Protein AF-A0A7C4KJD9-F1 (afdb_monomer_lite)

Organism: NCBI:txid229919

pLDDT: mean 87.39, std 15.78, range [34.88, 98.94]

Radius of gyration: 32.69 Å; chains: 1; bounding box: 76×79×111 Å

Foldseek 3Di:
DDDDDPDDDPPPPPVVVVVVPPPPPPVPPDDDDDDLFAEEQFDGDWDWADAAQVRFKTWWWHAHNQGIFIWIAGPVPRTDGLWAEEQFRTHWIWQEAANVRQWTWWWHQHNQGIFIWIAGPVVSDIDGLWAEPQFRGHWTWRYAANVRQWTWWWHQYNQGIFIWIAGPVPGTDGLWFEEAFRGHWTFNYAYNVRFKTWTFAGHVVGGGFIWIDGPSDTDGPGDPADDEDEAEDEKLDQVSLVVLVVCVVSVHAYEYEYACQCVVPDDPPDQRPHPVSDINQVRHPHYDHLVQHPPQADADDPPDPHGHDGCSCVSRVVSVVVVVVVVCVVCVVVVHHDLDQAPPPDVCRCVSCVVVCVVPCVPDVPSD

Sequence (368 aa):
MQMMQKGFVQIRSFIGLILWGLLSYALAQTPAFYGAGDLPGGNPTSNLFAVSANGRVAVGWSSSANGTEACYWTRETGLVPLGDLPGGTFTSIAWGVSFDGAVIVGQGRSASGTEAFLWRRDTNTMTGLGDLPGGNFQSFALGCSANGAVVVGWSASSNGSEAFRWTPSDGMGGLGDLEGGSFASYAQNVSANGLVIVGRSASSNGDNEAFRWENGTFQPLGSLGGFPFLSYAYGVNAMCIDTVLEAKKRKMITIGITSRSFADSLPKNHPSRHPSGKNLYEEVDYFLNCHLPYGDAVVEVQRCPQKTGPTSTFCNVFTINLLMIETVKTLLEMGVEPPLWRSANLPGGDEANRFLEEKYIPRIKHLG

InterPro domains:
  IPR014262 HAF repeat [TIGR02913] (141-180)
  IPR014262 HAF repeat [TIGR02913] (187-226)

Secondary structure (DSSP, 8-state):
-------SSSSSSSSTTTSSS-------PPP--------TEEEEEEEEEEE-TTSS-EEEEEEETTEEEEEEEETTTEEEEEE--TBS-SB-EEEEE-TTSSEEEEEEEBSSSEEEEEEETTTTEEEE----TTS-SBEEEEEE-TTS-SEEEEEE-SSSEEEEEEETTTEEEE----TTS-SBEEEEEE-TTS-EEEEEEEETTEEEEEEEEETTEEEE---S---PEEEE-STT-HHHHHHHHHHHHTT--EEEEE-SHHHHHS-TTSPPSSTT---HHHHSSEEEE--PPTTS--B--TT-SS-B---HHHHHHHHHHHHHHHHHHHHHHTT----PPPPTTSTTHHHHHHHHHHHHTTT-TT--

Structure (mmCIF, N/CA/C/O backbone):
data_AF-A0A7C4KJD9-F1
#
_entry.id   AF-A0A7C4KJD9-F1
#
loop_
_atom_site.group_PDB
_atom_site.id
_atom_site.type_symbol
_atom_site.label_atom_id
_atom_site.label_alt_id
_atom_site.label_comp_id
_atom_site.label_asym_id
_atom_site.label_entity_id
_atom_site.label_seq_id
_atom_site.pdbx_PDB_ins_code
_atom_site.Cartn_x
_atom_site.Cartn_y
_atom_site.Cartn_z
_atom_site.occupancy
_atom_site.B_iso_or_equiv
_atom_site.auth_seq_id
_atom_site.auth_comp_id
_atom_site.auth_asym_id
_atom_site.auth_atom_id
_atom_site.pdbx_PDB_model_num
ATOM 1 N N . MET A 1 1 ? -49.917 -58.224 -46.374 1.00 39.66 1 MET A N 1
ATOM 2 C CA . MET A 1 1 ? -48.650 -57.941 -47.081 1.00 39.66 1 MET A CA 1
ATOM 3 C C . MET A 1 1 ? -47.937 -56.846 -46.291 1.00 39.66 1 MET A C 1
ATOM 5 O O . MET A 1 1 ? -48.322 -55.696 -46.376 1.00 39.66 1 MET A O 1
ATOM 9 N N . GLN A 1 2 ? -47.321 -57.213 -45.169 1.00 34.88 2 GLN A N 1
ATOM 10 C CA . GLN A 1 2 ? -45.907 -57.598 -45.050 1.00 34.88 2 GLN A CA 1
ATOM 11 C C . GLN A 1 2 ? -44.944 -56.425 -45.272 1.00 34.88 2 GLN A C 1
ATOM 13 O O . GLN A 1 2 ? -44.838 -55.909 -46.373 1.00 34.88 2 GLN A O 1
ATOM 18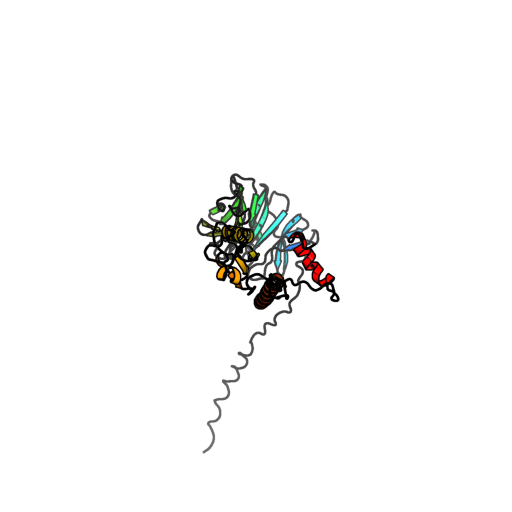 N N . MET A 1 3 ? -44.235 -56.102 -44.184 1.00 38.53 3 MET A N 1
ATOM 19 C CA . MET A 1 3 ? -42.841 -55.653 -44.126 1.00 38.53 3 MET A CA 1
ATOM 20 C C . MET A 1 3 ? -42.410 -54.548 -45.097 1.00 38.53 3 MET A C 1
ATOM 22 O O . MET A 1 3 ? -42.051 -54.838 -46.226 1.00 38.53 3 MET A O 1
ATOM 26 N N . MET A 1 4 ? -42.316 -53.310 -44.597 1.00 39.03 4 MET A N 1
ATOM 27 C CA . MET A 1 4 ? -41.181 -52.388 -44.813 1.00 39.03 4 MET A CA 1
ATOM 28 C C . MET A 1 4 ? -41.529 -51.007 -44.237 1.00 39.03 4 MET A C 1
ATOM 30 O O . MET A 1 4 ? -41.958 -50.122 -44.960 1.00 39.03 4 MET A O 1
ATOM 34 N N . GLN A 1 5 ? -41.378 -50.809 -42.924 1.00 40.00 5 GLN A N 1
ATOM 35 C CA . GLN A 1 5 ? -41.322 -49.459 -42.327 1.00 40.00 5 GLN A CA 1
ATOM 36 C C . GLN A 1 5 ? -40.638 -49.472 -40.943 1.00 40.00 5 GLN A C 1
ATOM 38 O O . GLN A 1 5 ? -41.067 -48.836 -39.986 1.00 40.00 5 GLN A O 1
ATOM 43 N N . LYS A 1 6 ? -39.540 -50.223 -40.817 1.00 40.31 6 LYS A N 1
ATOM 44 C CA . LYS A 1 6 ? -38.624 -50.139 -39.670 1.00 40.31 6 LYS A CA 1
ATOM 45 C C . LYS A 1 6 ? -37.207 -50.007 -40.204 1.00 40.31 6 LYS A C 1
ATOM 47 O O . LYS A 1 6 ? -36.579 -51.009 -40.513 1.00 40.31 6 LYS A O 1
ATOM 52 N N . GLY A 1 7 ? -36.726 -48.778 -40.359 1.00 40.84 7 GLY A N 1
ATOM 53 C CA . GLY A 1 7 ? -35.354 -48.585 -40.820 1.00 40.84 7 GLY A CA 1
ATOM 54 C C . GLY A 1 7 ? -34.934 -47.157 -41.125 1.00 40.84 7 GLY A C 1
ATOM 55 O O . GLY A 1 7 ? -34.178 -46.993 -42.061 1.00 40.84 7 GLY A O 1
ATOM 56 N N . PHE A 1 8 ? -35.401 -46.131 -40.401 1.00 38.38 8 PHE A N 1
ATOM 57 C CA . PHE A 1 8 ? -34.881 -44.763 -40.600 1.00 38.38 8 PHE A CA 1
ATOM 58 C C . PHE A 1 8 ? -34.915 -43.860 -39.351 1.00 38.38 8 PHE A C 1
ATOM 60 O O . PHE A 1 8 ? -35.045 -42.648 -39.466 1.00 38.38 8 PHE A O 1
ATOM 67 N N . VAL A 1 9 ? -34.771 -44.417 -38.139 1.00 40.94 9 VAL A N 1
ATOM 68 C CA . VAL A 1 9 ? -34.697 -43.595 -36.901 1.00 40.94 9 VAL A CA 1
ATOM 69 C C . VAL A 1 9 ? -33.446 -43.873 -36.049 1.00 40.94 9 VAL A C 1
ATOM 71 O O . VAL A 1 9 ? -33.245 -43.243 -35.021 1.00 40.94 9 VAL A O 1
ATOM 74 N N . GLN A 1 10 ? -32.522 -44.736 -36.482 1.00 40.06 10 GLN A N 1
ATOM 75 C CA . GLN A 1 10 ? -31.402 -45.168 -35.628 1.00 40.06 10 GLN A CA 1
ATOM 76 C C . GLN A 1 10 ? -30.000 -44.735 -36.093 1.00 40.06 10 GLN A C 1
ATOM 78 O O . GLN A 1 10 ? -29.033 -45.425 -35.806 1.00 40.06 10 GLN A O 1
ATOM 83 N N . ILE A 1 11 ? -29.855 -43.595 -36.786 1.00 40.97 11 ILE A N 1
ATOM 84 C CA . ILE A 1 11 ? -28.527 -43.030 -37.139 1.00 40.97 11 ILE A CA 1
ATOM 85 C C . ILE A 1 11 ? -28.517 -41.492 -37.018 1.00 40.97 11 ILE A C 1
ATOM 87 O O . ILE A 1 11 ? -28.037 -40.780 -37.892 1.00 40.97 11 ILE A O 1
ATOM 91 N N . ARG A 1 12 ? -29.081 -40.933 -35.938 1.00 38.53 12 ARG A N 1
ATOM 92 C CA . ARG A 1 12 ? -28.854 -39.514 -35.574 1.00 38.53 12 ARG A CA 1
ATOM 93 C C . ARG A 1 12 ? -28.571 -39.257 -34.091 1.00 38.53 12 ARG A C 1
ATOM 95 O O . ARG A 1 12 ? -28.380 -38.111 -33.709 1.00 38.53 12 ARG A O 1
ATOM 102 N N . SER A 1 13 ? -28.437 -40.303 -33.275 1.00 44.12 13 SER A N 1
ATOM 103 C CA . SER A 1 13 ? -28.226 -40.155 -31.823 1.00 44.12 13 SER A CA 1
ATOM 104 C C . SER A 1 13 ? -26.875 -40.671 -31.316 1.00 44.12 13 SER A C 1
ATOM 106 O O . SER A 1 13 ? -26.617 -40.583 -30.124 1.00 44.12 13 SER A O 1
ATOM 108 N N . PHE A 1 14 ? -25.988 -41.158 -32.193 1.00 38.84 14 PHE A N 1
ATOM 109 C CA . PHE A 1 14 ? -24.676 -41.691 -31.786 1.00 38.84 14 PHE A CA 1
ATOM 110 C C . PHE A 1 14 ? -23.486 -40.742 -32.010 1.00 38.84 14 PHE A C 1
ATOM 112 O O . PHE A 1 14 ? -22.420 -40.972 -31.455 1.00 38.84 14 PHE A O 1
ATOM 119 N N . ILE A 1 15 ? -23.662 -39.642 -32.753 1.00 42.28 15 ILE A N 1
ATOM 120 C CA . ILE A 1 15 ? -22.602 -38.633 -32.964 1.00 42.28 15 ILE A CA 1
ATOM 121 C C . ILE A 1 15 ? -22.711 -37.476 -31.948 1.00 42.28 15 ILE A C 1
ATOM 123 O O . ILE A 1 15 ? -21.717 -36.834 -31.626 1.00 42.28 15 ILE A O 1
ATOM 127 N N . GLY A 1 16 ? -23.890 -37.260 -31.352 1.00 35.47 16 GLY A N 1
ATOM 128 C CA . GLY A 1 16 ? -24.117 -36.205 -30.352 1.00 35.47 16 GLY A CA 1
ATOM 129 C C . GLY A 1 16 ? -23.653 -36.533 -28.926 1.00 35.47 16 GLY A C 1
ATOM 130 O O . GLY A 1 16 ? -23.553 -35.629 -28.106 1.00 35.47 16 GLY A O 1
ATOM 131 N N . LEU A 1 17 ? -23.341 -37.799 -28.624 1.00 38.78 17 LEU A N 1
ATOM 132 C CA . LEU A 1 17 ? -22.956 -38.254 -27.277 1.00 38.78 17 LEU A CA 1
ATOM 133 C C . LEU A 1 17 ? -21.439 -38.391 -27.070 1.00 38.78 17 LEU A C 1
ATOM 135 O O . LEU A 1 17 ? -20.993 -38.500 -25.934 1.00 38.78 17 LEU A O 1
ATOM 139 N N . ILE A 1 18 ? -20.638 -38.316 -28.138 1.00 40.69 18 ILE A N 1
ATOM 140 C CA . ILE A 1 18 ? -19.165 -38.295 -28.049 1.00 40.69 18 ILE A CA 1
ATOM 141 C C . ILE A 1 18 ? -18.633 -36.848 -27.966 1.00 40.69 18 ILE A C 1
ATOM 143 O O . ILE A 1 18 ? -17.546 -36.611 -27.451 1.00 40.69 18 ILE A O 1
ATOM 147 N N . LEU A 1 19 ? -19.430 -35.855 -28.377 1.00 42.12 19 LEU A N 1
ATOM 148 C CA . LEU A 1 19 ? -19.048 -34.434 -28.384 1.00 42.12 19 LEU A CA 1
ATOM 149 C C . LEU A 1 19 ? -19.463 -33.640 -27.132 1.00 42.12 19 LEU A C 1
ATOM 151 O O . LEU A 1 19 ? -19.103 -32.475 -27.016 1.00 42.12 19 LEU A O 1
ATOM 155 N N . TRP A 1 20 ? -20.158 -34.260 -26.174 1.00 43.72 20 TRP A N 1
ATOM 156 C CA . TRP A 1 20 ? -20.470 -33.669 -24.857 1.00 43.72 20 TRP A CA 1
ATOM 157 C C . TRP A 1 20 ? -19.624 -34.245 -23.706 1.00 43.72 20 TRP A C 1
ATOM 159 O O . TRP A 1 20 ? -19.734 -33.794 -22.570 1.00 43.72 20 TRP A O 1
ATOM 169 N N . GLY A 1 21 ? -18.755 -35.220 -23.999 1.00 38.12 21 GLY A N 1
ATOM 170 C CA . GLY A 1 21 ? -17.840 -35.850 -23.038 1.00 38.12 21 GLY A CA 1
ATOM 171 C C . GLY A 1 21 ? -16.430 -35.253 -23.001 1.00 38.12 21 GLY A C 1
ATOM 172 O O . GLY A 1 21 ? -15.610 -35.692 -22.204 1.00 38.12 21 GLY A O 1
ATOM 173 N N . LEU A 1 22 ? -16.140 -34.240 -23.823 1.00 39.25 22 LEU A N 1
ATOM 174 C CA . LEU A 1 22 ? -14.943 -33.403 -23.696 1.00 39.25 22 LEU A CA 1
ATOM 175 C C . LEU A 1 22 ? -15.249 -32.201 -22.790 1.00 39.25 22 LEU A C 1
ATOM 177 O O . LEU A 1 22 ? -14.936 -31.058 -23.114 1.00 39.25 22 LEU A O 1
ATOM 181 N N . LEU A 1 23 ? -15.869 -32.455 -21.631 1.00 45.72 23 LEU A N 1
ATOM 182 C CA . LEU A 1 23 ? -15.648 -31.579 -20.488 1.00 45.72 23 LEU A CA 1
ATOM 183 C C . LEU A 1 23 ? -14.174 -31.765 -20.149 1.00 45.72 23 LEU A C 1
ATOM 185 O O . LEU A 1 23 ? -13.762 -32.803 -19.634 1.00 45.72 23 LEU A O 1
ATOM 189 N N . SER A 1 24 ? -13.373 -30.778 -20.525 1.00 51.34 24 SER A N 1
ATOM 190 C CA . SER A 1 24 ? -11.998 -30.637 -20.091 1.00 51.34 24 SER A CA 1
ATOM 191 C C . SER A 1 24 ? -11.959 -30.767 -18.571 1.00 51.34 24 SER A C 1
ATOM 193 O O . SER A 1 24 ? -12.243 -29.811 -17.849 1.00 51.34 24 SER A O 1
ATOM 195 N N . TYR A 1 25 ? -11.595 -31.951 -18.085 1.00 44.88 25 TYR A N 1
ATOM 196 C CA . TYR A 1 25 ? -10.941 -32.086 -16.799 1.00 44.88 25 TYR A CA 1
ATOM 197 C C . TYR A 1 25 ? -9.631 -31.315 -16.937 1.00 44.88 25 TYR A C 1
ATOM 199 O O . TYR A 1 25 ? -8.595 -31.865 -17.305 1.00 44.88 25 TYR A O 1
ATOM 207 N N . ALA A 1 26 ? -9.682 -30.006 -16.696 1.00 49.25 26 ALA A N 1
ATOM 208 C CA . ALA A 1 26 ? -8.509 -29.306 -16.228 1.00 49.25 26 ALA A CA 1
ATOM 209 C C . ALA A 1 26 ? -8.193 -29.970 -14.889 1.00 49.25 26 ALA A C 1
ATOM 211 O O . ALA A 1 26 ? -8.791 -29.642 -13.866 1.00 49.25 26 ALA A O 1
ATOM 212 N N . LEU A 1 27 ? -7.342 -31.000 -14.924 1.00 50.12 27 LEU A N 1
ATOM 213 C CA . LEU A 1 27 ? -6.699 -31.507 -13.727 1.00 50.12 27 LEU A CA 1
ATOM 214 C C . LEU A 1 27 ? -6.092 -30.271 -13.078 1.00 50.12 27 LEU A C 1
ATOM 216 O O . LEU A 1 27 ? -5.188 -29.659 -13.654 1.00 50.12 27 LEU A O 1
ATOM 220 N N . ALA A 1 28 ? -6.659 -29.852 -11.946 1.00 53.97 28 ALA A N 1
ATOM 221 C CA . ALA A 1 28 ? -6.045 -28.836 -11.121 1.00 53.97 28 ALA A CA 1
ATOM 222 C C . ALA A 1 28 ? -4.614 -29.321 -10.906 1.00 53.97 28 ALA A C 1
ATOM 224 O O . ALA A 1 28 ? -4.405 -30.403 -10.351 1.00 53.97 28 ALA A O 1
ATOM 225 N N . GLN A 1 29 ? -3.645 -28.599 -11.474 1.00 59.81 29 GLN A N 1
ATOM 226 C CA . GLN A 1 29 ? -2.254 -28.969 -11.293 1.00 59.81 29 GLN A CA 1
ATOM 227 C C . GLN A 1 29 ? -2.014 -29.007 -9.792 1.00 59.81 29 GLN A C 1
ATOM 229 O O . GLN A 1 29 ? -2.377 -28.065 -9.086 1.00 59.81 29 GLN A O 1
ATOM 234 N N . THR A 1 30 ? -1.453 -30.114 -9.310 1.00 69.75 30 THR A N 1
ATOM 235 C CA . THR A 1 30 ? -1.014 -30.216 -7.922 1.00 69.75 30 THR A CA 1
ATOM 236 C C . THR A 1 30 ? -0.189 -28.974 -7.599 1.00 69.75 30 THR A C 1
ATOM 238 O O . THR A 1 30 ? 0.750 -28.688 -8.352 1.00 69.75 30 THR A O 1
ATOM 241 N N . PRO A 1 31 ? -0.536 -28.220 -6.539 1.00 77.19 31 PRO A N 1
ATOM 242 C CA . PRO A 1 31 ? 0.248 -27.072 -6.120 1.00 77.19 31 PRO A CA 1
ATOM 243 C C . PRO A 1 31 ? 1.707 -27.493 -5.971 1.00 77.19 31 PRO A C 1
ATOM 245 O O . PRO A 1 31 ? 2.007 -28.481 -5.301 1.00 77.19 31 PRO A O 1
ATOM 248 N N . ALA A 1 32 ? 2.603 -26.776 -6.637 1.00 79.62 32 ALA A N 1
ATOM 249 C CA . ALA A 1 32 ? 4.027 -27.056 -6.619 1.00 79.62 32 ALA A CA 1
ATOM 250 C C . ALA A 1 32 ? 4.784 -25.774 -6.286 1.00 79.62 32 ALA A C 1
ATOM 252 O O . ALA A 1 32 ? 4.433 -24.690 -6.755 1.00 79.62 32 ALA A O 1
ATOM 253 N N . PHE A 1 33 ? 5.830 -25.915 -5.477 1.00 82.06 33 PHE A N 1
ATOM 254 C CA . PHE A 1 33 ? 6.767 -24.835 -5.223 1.00 82.06 33 PHE A CA 1
ATOM 255 C C . PHE A 1 33 ? 7.776 -24.781 -6.365 1.00 82.06 33 PHE A C 1
ATOM 257 O O . PHE A 1 33 ? 8.514 -25.736 -6.602 1.00 82.06 33 PHE A O 1
ATOM 264 N N . TYR A 1 34 ? 7.800 -23.648 -7.059 1.00 80.56 34 TYR A N 1
ATOM 265 C CA . TYR A 1 34 ? 8.817 -23.330 -8.048 1.00 80.56 34 TYR A CA 1
ATOM 266 C C . TYR A 1 34 ? 9.734 -22.272 -7.448 1.00 80.56 34 TYR A C 1
ATOM 268 O O . TYR A 1 34 ? 9.287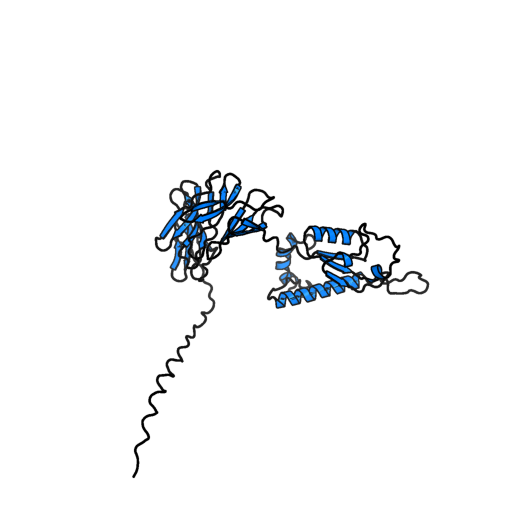 -21.172 -7.128 1.00 80.56 34 TYR A O 1
ATOM 276 N N . GLY A 1 35 ? 11.013 -22.605 -7.274 1.00 86.00 35 GLY A N 1
ATOM 277 C CA . GLY A 1 35 ? 12.018 -21.584 -7.003 1.00 86.00 35 GLY A CA 1
ATOM 278 C C . GLY A 1 35 ? 12.133 -20.662 -8.215 1.00 86.00 35 GLY A C 1
ATOM 279 O O . GLY A 1 35 ? 12.149 -21.144 -9.347 1.00 86.00 35 GLY A O 1
ATOM 280 N N . ALA A 1 36 ? 12.222 -19.350 -7.988 1.00 89.62 36 ALA A N 1
ATOM 281 C CA . ALA A 1 36 ? 12.445 -18.396 -9.075 1.00 89.62 36 ALA A CA 1
ATOM 282 C C . ALA A 1 36 ? 13.786 -18.656 -9.791 1.00 89.62 36 ALA A C 1
ATOM 284 O O . ALA A 1 36 ? 13.891 -18.445 -10.997 1.00 89.62 36 ALA A O 1
ATOM 285 N N . GLY A 1 37 ? 14.774 -19.173 -9.054 1.00 92.62 37 GLY A N 1
ATOM 286 C CA . GLY A 1 37 ? 16.155 -19.322 -9.503 1.00 92.62 37 GLY A CA 1
ATOM 287 C C . GLY A 1 37 ? 16.952 -18.040 -9.281 1.00 92.62 37 GLY A C 1
ATOM 288 O O . GLY A 1 37 ? 16.556 -17.176 -8.493 1.00 92.62 37 GLY A O 1
ATOM 289 N N . ASP A 1 38 ? 18.056 -17.920 -10.001 1.00 93.94 38 ASP A N 1
ATOM 290 C CA . ASP A 1 38 ? 18.963 -16.777 -9.998 1.00 93.94 38 ASP A CA 1
ATOM 291 C C . ASP A 1 38 ? 19.422 -16.456 -11.427 1.00 93.94 38 ASP A C 1
ATOM 293 O O . ASP A 1 38 ? 19.324 -17.286 -12.337 1.00 93.94 38 ASP A O 1
ATOM 297 N N . LEU A 1 39 ? 19.870 -15.220 -11.641 1.00 95.00 39 LEU A N 1
ATOM 298 C CA . LEU A 1 39 ? 20.466 -14.820 -12.910 1.00 95.00 39 LEU A CA 1
ATOM 299 C C . LEU A 1 39 ? 21.920 -15.315 -13.003 1.00 95.00 39 LEU A C 1
ATOM 301 O O . LEU A 1 39 ? 22.677 -15.203 -12.036 1.00 95.00 39 LEU A O 1
ATOM 305 N N . PRO A 1 40 ? 22.362 -15.794 -14.180 1.00 92.06 40 PRO A N 1
ATOM 306 C CA . PRO A 1 40 ? 23.727 -16.269 -14.357 1.00 92.06 40 PRO A CA 1
ATOM 307 C C . PRO A 1 40 ? 24.795 -15.215 -14.028 1.00 92.06 40 PRO A C 1
ATOM 309 O O . PRO A 1 40 ? 24.692 -14.042 -14.395 1.00 92.06 40 PRO A O 1
ATOM 312 N N . GLY A 1 41 ? 25.879 -15.671 -13.396 1.00 90.31 41 GLY A N 1
ATOM 313 C CA . GLY A 1 41 ? 27.088 -14.879 -13.156 1.00 90.31 41 GLY A CA 1
ATOM 314 C C . GLY A 1 41 ? 27.029 -13.922 -11.962 1.00 90.31 41 GLY A C 1
ATOM 315 O O . GLY A 1 41 ? 28.038 -13.281 -11.677 1.00 90.31 41 GLY A O 1
ATOM 316 N N . GLY A 1 42 ? 25.897 -13.837 -11.258 1.00 90.88 42 GLY A N 1
ATOM 317 C CA . GLY A 1 42 ? 25.782 -13.124 -9.987 1.00 90.88 42 GLY A CA 1
ATOM 318 C C . GLY A 1 42 ? 25.780 -14.053 -8.772 1.00 90.88 42 GLY A C 1
ATOM 319 O O . GLY A 1 42 ? 25.958 -15.266 -8.878 1.00 90.88 42 GLY A O 1
ATOM 320 N N . ASN A 1 43 ? 25.560 -13.470 -7.592 1.00 93.19 43 ASN A N 1
ATOM 321 C CA . ASN A 1 43 ? 25.245 -14.250 -6.396 1.00 93.19 43 ASN A CA 1
ATOM 322 C C . ASN A 1 43 ? 23.884 -14.951 -6.573 1.00 93.19 43 ASN A C 1
ATOM 324 O O . ASN A 1 43 ? 22.981 -14.340 -7.146 1.00 93.19 43 ASN A O 1
ATOM 328 N N . PRO A 1 44 ? 23.694 -16.171 -6.036 1.00 93.81 44 PRO A N 1
ATOM 329 C CA . PRO A 1 44 ? 22.450 -16.928 -6.174 1.00 93.81 44 PRO A CA 1
ATOM 330 C C . PRO A 1 44 ? 21.342 -16.330 -5.292 1.00 93.81 44 PRO A C 1
ATOM 332 O O . PRO A 1 44 ? 21.019 -16.841 -4.220 1.00 93.81 44 PRO A O 1
ATOM 335 N N . THR A 1 45 ? 20.805 -15.184 -5.707 1.00 94.62 45 THR A N 1
ATOM 336 C CA . THR A 1 45 ? 19.795 -14.418 -4.977 1.00 94.62 45 THR A CA 1
ATOM 337 C C . THR A 1 45 ? 18.803 -13.776 -5.933 1.00 94.62 45 THR A C 1
ATOM 339 O O . THR A 1 45 ? 19.184 -13.179 -6.941 1.00 94.62 45 THR A O 1
ATOM 342 N N . SER A 1 46 ? 17.524 -13.869 -5.585 1.00 95.81 46 SER A N 1
ATOM 343 C CA . SER A 1 46 ? 16.434 -13.190 -6.271 1.00 95.81 46 SER A CA 1
ATOM 344 C C . SER A 1 46 ? 15.340 -12.806 -5.277 1.00 95.81 46 SER A C 1
ATOM 346 O O . SER A 1 46 ? 15.087 -13.507 -4.296 1.00 95.81 46 SER A O 1
ATOM 348 N N . ASN A 1 47 ? 14.697 -11.666 -5.520 1.00 97.12 47 ASN A N 1
ATOM 349 C CA . ASN A 1 47 ? 13.540 -11.202 -4.760 1.00 97.12 47 ASN A CA 1
ATOM 350 C C . ASN A 1 47 ? 12.495 -10.689 -5.743 1.00 97.12 47 ASN A C 1
ATOM 352 O O . ASN A 1 47 ? 12.763 -9.749 -6.487 1.00 97.12 47 ASN A O 1
ATOM 356 N N . LEU A 1 48 ? 11.313 -11.304 -5.739 1.00 97.38 48 LEU A N 1
ATOM 357 C CA . LEU A 1 48 ? 10.182 -10.921 -6.581 1.00 97.38 48 LEU A CA 1
ATOM 358 C C . LEU A 1 48 ? 9.130 -10.221 -5.717 1.00 97.38 48 LEU A C 1
ATOM 360 O O . LEU A 1 48 ? 8.686 -10.773 -4.713 1.00 97.38 48 LEU A O 1
ATOM 364 N N . PHE A 1 49 ? 8.754 -9.002 -6.097 1.00 96.44 49 PHE A N 1
ATOM 365 C CA . PHE A 1 49 ? 7.914 -8.108 -5.293 1.00 96.44 49 PHE A CA 1
ATOM 366 C C . PHE A 1 49 ? 6.479 -7.994 -5.797 1.00 96.44 49 PHE A C 1
ATOM 368 O O . PHE A 1 49 ? 5.584 -7.673 -5.017 1.00 96.44 49 PHE A O 1
ATOM 375 N N . ALA A 1 50 ? 6.246 -8.266 -7.082 1.00 95.00 50 ALA A N 1
ATOM 376 C CA . ALA A 1 50 ? 4.922 -8.170 -7.677 1.00 95.00 50 ALA A CA 1
ATOM 377 C C . ALA A 1 50 ? 4.657 -9.295 -8.673 1.00 95.00 50 ALA A C 1
ATOM 379 O O . ALA A 1 50 ? 5.571 -9.864 -9.273 1.00 95.00 50 ALA A O 1
ATOM 380 N N . VAL A 1 51 ? 3.372 -9.582 -8.862 1.00 96.25 51 VAL A N 1
ATOM 381 C CA . VAL A 1 51 ? 2.864 -10.522 -9.855 1.00 96.25 51 VAL A CA 1
ATOM 382 C C . VAL A 1 51 ? 1.809 -9.823 -10.705 1.00 96.25 51 VAL A C 1
ATOM 384 O O . VAL A 1 51 ? 0.954 -9.100 -10.197 1.00 96.25 51 VAL A O 1
ATOM 387 N N . SER A 1 52 ? 1.893 -10.025 -12.014 1.00 95.12 52 SER A N 1
ATOM 388 C CA . SER A 1 52 ? 0.870 -9.617 -12.979 1.00 95.12 52 SER A CA 1
ATOM 389 C C . SER A 1 52 ? -0.490 -10.198 -12.594 1.00 95.12 52 SER A C 1
ATOM 391 O O . SER A 1 52 ? -0.589 -11.315 -12.087 1.00 95.12 52 SER A O 1
ATOM 393 N N . ALA A 1 53 ? -1.560 -9.453 -12.858 1.00 84.31 53 ALA A N 1
ATOM 394 C CA . ALA A 1 53 ? -2.909 -9.851 -12.458 1.00 84.31 53 ALA A CA 1
ATOM 395 C C . ALA A 1 53 ? -3.396 -11.145 -13.141 1.00 84.31 53 ALA A C 1
ATOM 397 O O . ALA A 1 53 ? -4.262 -11.832 -12.604 1.00 84.31 53 ALA A O 1
ATOM 398 N N . ASN A 1 54 ? -2.825 -11.515 -14.295 1.00 87.56 54 ASN A N 1
ATOM 399 C CA . ASN A 1 54 ? -3.084 -12.810 -14.929 1.00 87.56 54 ASN A CA 1
ATOM 400 C C . ASN A 1 54 ? -2.298 -13.987 -14.302 1.00 87.56 54 ASN A C 1
ATOM 402 O O . ASN A 1 54 ? -2.460 -15.126 -14.742 1.00 87.56 54 ASN A O 1
ATOM 406 N N . GLY A 1 55 ? -1.437 -13.718 -13.314 1.00 91.00 55 GLY A N 1
ATOM 407 C CA . GLY A 1 55 ? -0.661 -14.707 -12.566 1.00 91.00 55 GLY A CA 1
ATOM 408 C C . GLY A 1 55 ? 0.530 -15.318 -13.310 1.00 91.00 55 GLY A C 1
ATOM 409 O O . GLY A 1 55 ? 1.095 -16.293 -12.821 1.00 91.00 55 GLY A O 1
ATOM 410 N N . ARG A 1 56 ? 0.907 -14.811 -14.494 1.00 93.88 56 ARG A N 1
ATOM 411 C CA . ARG A 1 56 ? 1.915 -15.460 -15.365 1.00 93.88 56 ARG A CA 1
ATOM 412 C C . ARG A 1 56 ? 3.315 -14.875 -15.260 1.00 93.88 56 ARG A C 1
ATOM 414 O O . ARG A 1 56 ? 4.287 -15.554 -15.571 1.00 93.88 56 ARG A O 1
ATOM 421 N N . VAL A 1 57 ? 3.408 -13.612 -14.869 1.00 97.75 57 VAL A N 1
ATOM 422 C CA . VAL A 1 57 ? 4.661 -12.860 -14.791 1.00 97.75 57 VAL A CA 1
ATOM 423 C C . VAL A 1 57 ? 4.849 -12.355 -13.373 1.00 97.75 57 VAL A C 1
ATOM 425 O O . VAL A 1 57 ? 3.972 -11.658 -12.864 1.00 97.75 57 VAL A O 1
ATOM 428 N N . ALA A 1 58 ? 5.984 -12.670 -12.762 1.00 98.06 58 ALA A N 1
ATOM 429 C CA . ALA A 1 58 ? 6.433 -12.059 -11.515 1.00 98.06 58 ALA A CA 1
ATOM 430 C C . ALA A 1 58 ? 7.646 -11.164 -11.787 1.00 98.06 58 ALA A C 1
ATOM 432 O O . ALA A 1 58 ? 8.404 -11.443 -12.711 1.00 98.06 58 ALA A O 1
ATOM 433 N N . VAL A 1 59 ? 7.820 -10.083 -11.030 1.00 98.69 59 VAL A N 1
ATOM 434 C CA . VAL A 1 59 ? 8.889 -9.096 -11.256 1.00 98.69 59 VAL A CA 1
ATOM 435 C C . VAL A 1 59 ? 9.599 -8.733 -9.962 1.00 98.69 59 VAL A C 1
ATOM 437 O O . VAL A 1 59 ? 9.014 -8.813 -8.881 1.00 98.69 59 VAL A O 1
ATOM 440 N N . GLY A 1 60 ? 10.858 -8.331 -10.080 1.00 98.50 60 GLY A N 1
ATOM 441 C CA . GLY A 1 60 ? 11.684 -7.948 -8.947 1.00 98.50 60 GLY A CA 1
ATOM 442 C C . GLY A 1 60 ? 13.116 -7.669 -9.364 1.00 98.50 60 GLY A C 1
ATOM 443 O O . GLY A 1 60 ? 13.340 -6.984 -10.362 1.00 98.50 60 GLY A O 1
ATOM 444 N N . TRP A 1 61 ? 14.076 -8.205 -8.617 1.00 98.44 61 TRP A N 1
ATOM 445 C CA . TRP A 1 61 ? 15.497 -8.135 -8.954 1.00 98.44 61 TRP A CA 1
ATOM 446 C C . TRP A 1 61 ? 16.230 -9.445 -8.659 1.00 98.44 61 TRP A C 1
ATOM 448 O O . TRP A 1 61 ? 15.793 -10.272 -7.854 1.00 98.44 61 TRP A O 1
ATOM 458 N N . SER A 1 62 ? 17.377 -9.608 -9.312 1.00 98.12 62 SER A N 1
ATOM 459 C CA . SER A 1 62 ? 18.350 -10.673 -9.068 1.00 98.12 62 SER A CA 1
ATOM 460 C C . SER A 1 62 ? 19.763 -10.130 -9.291 1.00 98.12 62 SER A C 1
ATOM 462 O O . SER A 1 62 ? 19.945 -9.093 -9.927 1.00 98.12 62 SER A O 1
ATOM 464 N N . SER A 1 63 ? 20.780 -10.804 -8.757 1.00 96.88 63 SER A N 1
ATOM 465 C CA . SER A 1 63 ? 22.177 -10.477 -9.073 1.00 96.88 63 SER A CA 1
ATOM 466 C C . SER A 1 63 ? 22.622 -11.184 -10.351 1.00 96.88 63 SER A C 1
ATOM 468 O O . SER A 1 63 ? 22.407 -12.384 -10.474 1.00 96.88 63 SER A O 1
ATOM 470 N N . SER A 1 64 ? 23.281 -10.466 -11.259 1.00 95.12 64 SER A N 1
ATOM 471 C CA . SER A 1 64 ? 23.933 -10.999 -12.461 1.00 95.12 64 SER A CA 1
ATOM 472 C C . SER A 1 64 ? 25.416 -10.623 -12.516 1.00 95.12 64 SER A C 1
ATOM 474 O O . SER A 1 64 ? 25.932 -9.959 -11.615 1.00 95.12 64 SER A O 1
ATOM 476 N N . ALA A 1 65 ? 26.109 -11.032 -13.584 1.00 94.31 65 ALA A N 1
ATOM 477 C CA . ALA A 1 65 ? 27.519 -10.695 -13.810 1.00 94.31 65 ALA A CA 1
ATOM 478 C C . ALA A 1 65 ? 27.800 -9.181 -13.877 1.00 94.31 65 ALA A C 1
ATOM 480 O O . ALA A 1 65 ? 28.925 -8.757 -13.622 1.00 94.31 65 ALA A O 1
ATOM 481 N N . ASN A 1 66 ? 26.795 -8.374 -14.230 1.00 93.00 66 ASN A N 1
ATOM 482 C CA . ASN A 1 66 ? 26.945 -6.927 -14.388 1.00 93.00 66 ASN A CA 1
ATOM 483 C C . ASN A 1 66 ? 26.604 -6.152 -13.106 1.00 93.00 66 ASN A C 1
ATOM 485 O O . ASN A 1 66 ? 27.043 -5.015 -12.948 1.00 93.00 66 ASN A O 1
ATOM 489 N N . GLY A 1 67 ? 25.838 -6.747 -12.187 1.00 94.50 67 GLY A N 1
ATOM 490 C CA . GLY A 1 67 ? 25.362 -6.088 -10.973 1.00 94.50 67 GLY A CA 1
ATOM 491 C C . GLY A 1 67 ? 23.993 -6.595 -10.530 1.00 94.50 67 GLY A C 1
ATOM 492 O O . GLY A 1 67 ? 23.573 -7.695 -10.877 1.00 94.50 67 GLY A O 1
ATOM 493 N N . THR A 1 68 ? 23.290 -5.798 -9.729 1.00 96.62 68 THR A N 1
ATOM 494 C CA . THR A 1 68 ? 21.874 -6.065 -9.426 1.00 96.62 68 THR A CA 1
ATOM 495 C C . THR A 1 68 ? 21.044 -5.617 -10.617 1.00 96.62 68 THR A C 1
ATOM 497 O O . THR A 1 68 ? 21.256 -4.520 -11.107 1.00 96.62 68 THR A O 1
ATOM 500 N N . GLU A 1 69 ? 20.103 -6.414 -11.096 1.00 96.62 69 GLU A N 1
ATOM 501 C CA . GLU A 1 69 ? 19.218 -5.951 -12.161 1.00 96.62 69 GLU A CA 1
ATOM 502 C C . GLU A 1 69 ? 17.791 -6.420 -11.978 1.00 96.62 69 GLU A C 1
ATOM 504 O O . GLU A 1 69 ? 17.508 -7.498 -11.440 1.00 96.62 69 GLU A O 1
ATOM 509 N N . ALA A 1 70 ? 16.891 -5.572 -12.460 1.00 98.44 70 ALA A N 1
ATOM 510 C CA . ALA A 1 70 ? 15.491 -5.855 -12.575 1.00 98.44 70 ALA A CA 1
ATOM 511 C C . ALA A 1 70 ? 15.328 -7.115 -13.418 1.00 98.44 70 ALA A C 1
ATOM 513 O O . ALA A 1 70 ? 15.975 -7.296 -14.454 1.00 98.44 70 ALA A O 1
ATOM 514 N N . CYS A 1 71 ? 14.436 -7.986 -12.975 1.00 98.38 71 CYS A N 1
ATOM 515 C CA . CYS A 1 71 ? 14.139 -9.229 -13.663 1.00 98.38 71 CYS A CA 1
ATOM 516 C C . CYS A 1 71 ? 12.631 -9.469 -13.713 1.00 98.38 71 CYS A C 1
ATOM 518 O O . CYS A 1 71 ? 11.861 -8.948 -12.896 1.00 98.38 71 CYS A O 1
ATOM 520 N N . TYR A 1 72 ? 12.214 -10.288 -14.675 1.00 98.38 72 TYR A N 1
ATOM 521 C CA . TYR A 1 72 ? 10.912 -10.931 -14.636 1.00 98.38 72 TYR A CA 1
ATOM 522 C C . TYR A 1 72 ? 11.073 -12.442 -14.667 1.00 98.38 72 TYR A C 1
ATOM 524 O O . TYR A 1 72 ? 12.026 -12.972 -15.227 1.00 98.38 72 TYR A O 1
ATOM 532 N N . TRP A 1 73 ? 10.117 -13.137 -14.074 1.00 97.94 73 TRP A N 1
ATOM 533 C CA . TRP A 1 73 ? 10.033 -14.584 -14.075 1.00 97.94 73 TRP A CA 1
ATOM 534 C C . TRP A 1 73 ? 8.759 -15.026 -14.784 1.00 97.94 73 TRP A C 1
ATOM 536 O O . TRP A 1 73 ? 7.685 -14.454 -14.564 1.00 97.94 73 TRP A O 1
ATOM 546 N N . THR A 1 74 ? 8.876 -16.067 -15.605 1.00 96.25 74 THR A N 1
ATOM 547 C CA . THR A 1 74 ? 7.737 -16.862 -16.078 1.00 96.25 74 THR A CA 1
ATOM 548 C C . THR A 1 74 ? 8.038 -18.338 -15.884 1.00 96.25 74 THR A C 1
ATOM 550 O O . THR A 1 74 ? 9.198 -18.737 -15.743 1.00 96.25 74 THR A O 1
ATOM 553 N N . ARG A 1 75 ? 6.999 -19.171 -15.926 1.00 92.69 75 ARG A N 1
ATOM 554 C CA . ARG A 1 75 ? 7.170 -20.621 -15.832 1.00 92.69 75 ARG A CA 1
ATOM 555 C C . ARG A 1 75 ? 7.974 -21.179 -17.006 1.00 92.69 75 ARG A C 1
ATOM 557 O O . ARG A 1 75 ? 8.686 -22.164 -16.846 1.00 92.69 75 ARG A O 1
ATOM 564 N N . GLU A 1 76 ? 7.827 -20.572 -18.176 1.00 92.50 76 GLU A N 1
ATOM 565 C CA . GLU A 1 76 ? 8.412 -21.039 -19.427 1.00 92.50 76 GLU A CA 1
ATOM 566 C C . GLU A 1 76 ? 9.893 -20.668 -19.543 1.00 92.50 76 GLU A C 1
ATOM 568 O O . GLU A 1 76 ? 10.675 -21.441 -20.090 1.00 92.50 76 GLU A O 1
ATOM 573 N N . THR A 1 77 ? 10.276 -19.494 -19.034 1.00 94.25 77 THR A N 1
ATOM 574 C CA . THR A 1 77 ? 11.623 -18.934 -19.232 1.00 94.25 77 THR A CA 1
ATOM 575 C C . THR A 1 77 ? 12.494 -18.944 -17.982 1.00 94.25 77 THR A C 1
ATOM 577 O O . THR A 1 77 ? 13.697 -18.731 -18.095 1.00 94.25 77 THR A O 1
ATOM 580 N N . GLY A 1 78 ? 11.917 -19.134 -16.794 1.00 95.00 78 GLY A N 1
ATOM 581 C CA . GLY A 1 78 ? 12.604 -18.789 -15.551 1.00 95.00 78 GLY A CA 1
ATOM 582 C C . GLY A 1 78 ? 12.846 -17.278 -15.454 1.00 95.00 78 GLY A C 1
ATOM 583 O O . GLY A 1 78 ? 12.085 -16.490 -16.030 1.00 95.00 78 GLY A O 1
ATOM 584 N N . LEU A 1 79 ? 13.894 -16.880 -14.724 1.00 96.62 79 LEU A N 1
ATOM 585 C CA . LEU A 1 79 ? 14.303 -15.479 -14.597 1.00 96.62 79 LEU A CA 1
ATOM 586 C C . LEU A 1 79 ? 14.937 -14.954 -15.884 1.00 96.62 79 LEU A C 1
ATOM 588 O O . LEU A 1 79 ? 15.862 -15.547 -16.433 1.00 96.62 79 LEU A O 1
ATOM 592 N N . VAL A 1 80 ? 14.467 -13.788 -16.312 1.00 97.19 80 VAL A N 1
ATOM 593 C CA . VAL A 1 80 ? 14.971 -13.047 -17.464 1.00 97.19 80 VAL A CA 1
ATOM 594 C C . VAL A 1 80 ? 15.383 -11.649 -16.997 1.00 97.19 80 VAL A C 1
ATOM 596 O O . VAL A 1 80 ? 14.571 -10.970 -16.358 1.00 97.19 80 VAL A O 1
ATOM 599 N N . PRO A 1 81 ? 16.619 -11.207 -17.288 1.00 97.31 81 PRO A N 1
ATOM 600 C CA . PRO A 1 81 ? 17.080 -9.872 -16.930 1.00 97.31 81 PRO A CA 1
ATOM 601 C C . PRO A 1 81 ? 16.460 -8.804 -17.839 1.00 97.31 81 PRO A C 1
ATOM 603 O O . PRO A 1 81 ? 16.250 -9.040 -19.029 1.00 97.31 81 PRO A O 1
ATOM 606 N N . LEU A 1 82 ? 16.188 -7.620 -17.284 1.00 97.81 82 LEU A N 1
ATOM 607 C CA . LEU A 1 82 ? 15.725 -6.447 -18.037 1.00 97.81 82 LEU A CA 1
ATOM 608 C C . LEU A 1 82 ? 16.879 -5.507 -18.426 1.00 97.81 82 LEU A C 1
ATOM 610 O O . LEU A 1 82 ? 16.688 -4.652 -19.292 1.00 97.81 82 LEU A O 1
ATOM 614 N N . GLY A 1 83 ? 18.047 -5.644 -17.790 1.00 96.00 83 GLY A N 1
ATOM 615 C CA . GLY A 1 83 ? 19.139 -4.676 -17.868 1.00 96.00 83 GLY A CA 1
ATOM 616 C C . GLY A 1 83 ? 18.934 -3.470 -16.948 1.00 96.00 83 GLY A C 1
ATOM 617 O O . GLY A 1 83 ? 18.139 -3.501 -16.008 1.00 96.00 83 GLY A O 1
ATOM 618 N N . ASP A 1 84 ? 19.652 -2.388 -17.233 1.00 96.50 84 ASP A N 1
ATOM 619 C CA . ASP A 1 84 ? 19.588 -1.120 -16.502 1.00 96.50 84 ASP A CA 1
ATOM 620 C C . ASP A 1 84 ? 19.588 0.065 -17.480 1.00 96.50 84 ASP A C 1
ATOM 622 O O . ASP A 1 84 ? 19.851 -0.085 -18.680 1.00 96.50 84 ASP A O 1
ATOM 626 N N . LEU A 1 85 ? 19.285 1.251 -16.961 1.00 97.12 85 LEU A N 1
ATOM 627 C CA . LEU A 1 85 ? 19.429 2.504 -17.681 1.00 97.12 85 LEU A CA 1
A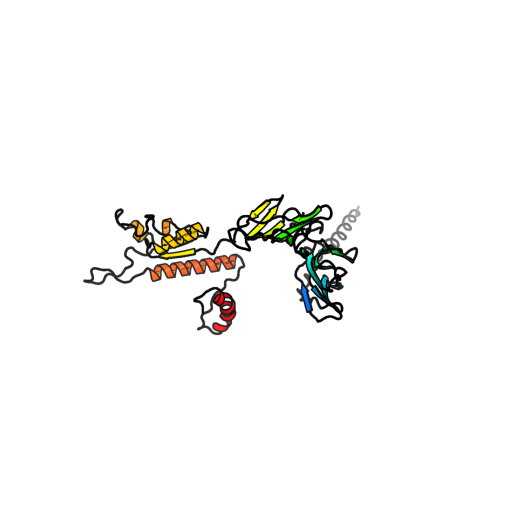TOM 628 C C . LEU A 1 85 ? 20.914 2.796 -17.972 1.00 97.12 85 LEU A C 1
ATOM 630 O O . LEU A 1 85 ? 21.799 2.465 -17.184 1.00 97.12 85 LEU A O 1
ATOM 634 N N . PRO A 1 86 ? 21.227 3.427 -19.115 1.00 95.38 86 PRO A N 1
ATOM 635 C CA . PRO A 1 86 ? 22.608 3.707 -19.477 1.00 95.38 86 PRO A CA 1
ATOM 636 C C . PRO A 1 86 ? 23.209 4.855 -18.651 1.00 95.38 86 PRO A C 1
ATOM 638 O O . PRO A 1 86 ? 22.550 5.843 -18.321 1.00 95.38 86 PRO A O 1
ATOM 641 N N . GLY A 1 87 ? 24.520 4.768 -18.412 1.00 93.69 87 GLY A N 1
ATOM 642 C CA . GLY A 1 87 ? 25.341 5.869 -17.898 1.00 93.69 87 GLY A CA 1
ATOM 643 C C . GLY A 1 87 ? 25.465 5.964 -16.375 1.00 93.69 87 GLY A C 1
ATOM 644 O O . GLY A 1 87 ? 26.262 6.775 -15.906 1.00 93.69 87 GLY A O 1
ATOM 645 N N . GLY A 1 88 ? 24.737 5.144 -15.614 1.00 93.31 88 GLY A N 1
ATOM 646 C CA . GLY A 1 88 ? 24.893 5.011 -14.164 1.00 93.31 88 GLY A CA 1
ATOM 647 C C . GLY A 1 88 ? 25.631 3.736 -13.741 1.00 93.31 88 GLY A C 1
ATOM 648 O O . GLY A 1 88 ? 26.166 2.986 -14.559 1.00 93.31 88 GLY A O 1
ATOM 649 N N . THR A 1 89 ? 25.669 3.490 -12.429 1.00 94.81 89 THR A N 1
ATOM 650 C CA . THR A 1 89 ? 26.067 2.187 -11.870 1.00 94.81 89 THR A CA 1
ATOM 651 C C . THR A 1 89 ? 25.023 1.149 -12.240 1.00 94.81 89 THR A C 1
ATOM 653 O O . THR A 1 89 ? 23.865 1.405 -11.964 1.00 94.81 89 THR A O 1
ATOM 656 N N . PHE A 1 90 ? 25.421 -0.025 -12.732 1.00 96.25 90 PHE A N 1
ATOM 657 C CA . PHE A 1 90 ? 24.497 -1.097 -13.118 1.00 96.25 90 PHE A CA 1
ATOM 658 C C . PHE A 1 90 ? 23.677 -1.618 -11.917 1.00 96.25 90 PHE A C 1
ATOM 660 O O . PHE A 1 90 ? 24.115 -2.498 -11.165 1.00 96.25 90 PHE A O 1
ATOM 667 N N . THR A 1 91 ? 22.515 -1.006 -11.685 1.00 97.25 91 THR A N 1
ATOM 668 C CA . THR A 1 91 ? 21.558 -1.371 -10.643 1.00 97.25 91 THR A CA 1
ATOM 669 C C . THR A 1 91 ? 20.139 -0.937 -10.992 1.00 97.25 91 THR A C 1
ATOM 671 O O . THR A 1 91 ? 19.814 0.250 -11.023 1.00 97.25 91 THR A O 1
ATOM 674 N N . SER A 1 92 ? 19.269 -1.926 -11.186 1.00 98.50 92 SER A N 1
ATOM 675 C CA . SER A 1 92 ? 17.840 -1.726 -11.426 1.00 98.50 92 SER A CA 1
ATOM 676 C C . SER A 1 92 ? 16.989 -2.686 -10.595 1.00 98.50 92 SER A C 1
ATOM 678 O O . SER A 1 92 ? 17.427 -3.770 -10.206 1.00 98.50 92 SER A O 1
ATOM 680 N N . ILE A 1 93 ? 15.761 -2.270 -10.281 1.00 98.69 93 ILE A N 1
ATOM 681 C CA . ILE A 1 93 ? 14.784 -3.060 -9.521 1.00 98.69 93 ILE A CA 1
ATOM 682 C C . ILE A 1 93 ? 13.398 -2.820 -10.113 1.00 98.69 93 ILE A C 1
ATOM 684 O O . ILE A 1 93 ? 13.004 -1.671 -10.291 1.00 98.69 93 ILE A O 1
ATOM 688 N N . ALA A 1 94 ? 12.643 -3.889 -10.376 1.00 98.81 94 ALA A N 1
ATOM 689 C CA . ALA A 1 94 ? 11.232 -3.796 -10.743 1.00 98.81 94 ALA A CA 1
ATOM 690 C C . ALA A 1 94 ? 10.324 -3.895 -9.506 1.00 98.81 94 ALA A C 1
ATOM 692 O O . ALA A 1 94 ? 10.488 -4.798 -8.686 1.00 98.81 94 ALA A O 1
ATOM 693 N N . TRP A 1 95 ? 9.332 -3.008 -9.402 1.00 98.50 95 TRP A N 1
ATOM 694 C CA . TRP A 1 95 ? 8.328 -3.022 -8.325 1.00 98.50 95 TRP A CA 1
ATOM 695 C C . TRP A 1 95 ? 6.918 -3.320 -8.818 1.00 98.50 95 TRP A C 1
ATOM 697 O O . TRP A 1 95 ? 6.123 -3.883 -8.072 1.00 98.50 95 TRP A O 1
ATOM 707 N N . GLY A 1 96 ? 6.600 -2.942 -10.059 1.00 98.12 96 GLY A N 1
ATOM 708 C CA . GLY A 1 96 ? 5.249 -3.019 -10.604 1.00 98.12 96 GLY A CA 1
ATOM 709 C C . GLY A 1 96 ? 5.214 -3.646 -11.991 1.00 98.12 96 GLY A C 1
ATOM 710 O O . GLY A 1 96 ? 6.188 -3.609 -12.742 1.00 98.12 96 GLY A O 1
ATOM 711 N N . VAL A 1 97 ? 4.071 -4.225 -12.343 1.00 98.69 97 VAL A N 1
ATOM 712 C CA . VAL A 1 97 ? 3.876 -4.941 -13.605 1.00 98.69 97 VAL A CA 1
ATOM 713 C C . VAL A 1 97 ? 2.433 -4.794 -14.090 1.00 98.69 97 VAL A C 1
ATOM 715 O O . VAL A 1 97 ? 1.505 -4.789 -13.280 1.00 98.69 97 VAL A O 1
ATOM 718 N N . SER A 1 98 ? 2.246 -4.656 -15.406 1.00 98.12 98 SER A N 1
ATOM 719 C CA . SER A 1 98 ? 0.928 -4.563 -16.042 1.00 98.12 98 SER A CA 1
ATOM 720 C C . SER A 1 98 ? 0.142 -5.874 -15.936 1.00 98.12 98 SER A C 1
ATOM 722 O O . SER A 1 98 ? 0.671 -6.922 -15.555 1.00 98.12 98 SER A O 1
ATOM 724 N N . PHE A 1 99 ? -1.141 -5.837 -16.309 1.00 94.56 99 PHE A N 1
ATOM 725 C CA . PHE A 1 99 ? -2.045 -6.989 -16.201 1.00 94.56 99 PHE A CA 1
ATOM 726 C C . PHE A 1 99 ? -1.496 -8.248 -16.890 1.00 94.56 99 PHE A C 1
ATOM 728 O O . PHE A 1 99 ? -1.613 -9.356 -16.364 1.00 94.56 99 PHE A O 1
ATOM 735 N N . ASP A 1 100 ? -0.907 -8.063 -18.068 1.00 92.62 100 ASP A N 1
ATOM 736 C CA . ASP A 1 100 ? -0.358 -9.104 -18.931 1.00 92.62 100 ASP A CA 1
ATOM 737 C C . ASP A 1 100 ? 1.158 -9.314 -18.777 1.00 92.62 100 ASP A C 1
ATOM 739 O O . ASP A 1 100 ? 1.711 -10.260 -19.341 1.00 92.62 100 ASP A O 1
ATOM 743 N N . GLY A 1 101 ? 1.825 -8.448 -18.013 1.00 96.94 101 GLY A N 1
ATOM 744 C CA . GLY A 1 101 ? 3.276 -8.403 -17.878 1.00 96.94 101 GLY A CA 1
ATOM 745 C C . GLY A 1 101 ? 4.034 -7.879 -19.097 1.00 96.94 101 GLY A C 1
ATOM 746 O O . GLY A 1 101 ? 5.243 -8.100 -19.193 1.00 96.94 101 GLY A O 1
ATOM 747 N N . ALA A 1 102 ? 3.355 -7.193 -20.022 1.00 97.50 102 ALA A N 1
ATOM 748 C CA . ALA A 1 102 ? 3.993 -6.527 -21.158 1.00 97.50 102 ALA A CA 1
ATOM 749 C C . ALA A 1 102 ? 4.760 -5.257 -20.757 1.00 97.50 102 ALA A C 1
ATOM 751 O O . ALA A 1 102 ? 5.724 -4.891 -21.431 1.00 97.50 102 ALA A O 1
ATOM 752 N N . VAL A 1 103 ? 4.346 -4.600 -19.669 1.00 98.69 103 VAL A N 1
ATOM 753 C CA . VAL A 1 103 ? 4.992 -3.404 -19.124 1.00 98.69 103 VAL A CA 1
ATOM 754 C C . VAL A 1 103 ? 5.430 -3.669 -17.689 1.00 98.69 103 VAL A C 1
ATOM 756 O O . VAL A 1 103 ? 4.658 -4.179 -16.877 1.00 98.69 103 VAL A O 1
ATOM 759 N N . ILE A 1 104 ? 6.675 -3.317 -17.381 1.00 98.88 104 ILE A N 1
ATOM 760 C CA . ILE A 1 104 ? 7.280 -3.457 -16.053 1.00 98.88 104 ILE A CA 1
ATOM 761 C C . ILE A 1 104 ? 7.816 -2.095 -15.635 1.00 98.88 104 ILE A C 1
ATOM 763 O O . ILE A 1 104 ? 8.423 -1.398 -16.445 1.00 98.88 104 ILE A O 1
ATOM 767 N N . VAL A 1 105 ? 7.588 -1.705 -14.386 1.00 98.88 105 VAL A N 1
ATOM 768 C CA . VAL A 1 105 ? 8.021 -0.411 -13.851 1.00 98.88 105 VAL A CA 1
ATOM 769 C C . VAL A 1 105 ? 8.834 -0.589 -12.579 1.00 98.88 105 VAL A C 1
ATOM 771 O O . VAL A 1 105 ? 8.662 -1.560 -11.834 1.00 98.88 105 VAL A O 1
ATOM 774 N N . GLY A 1 106 ? 9.728 0.356 -12.334 1.00 98.81 106 GLY A N 1
ATOM 775 C CA . GLY A 1 106 ? 10.654 0.288 -11.217 1.00 98.81 106 GLY A CA 1
ATOM 776 C C . GLY A 1 106 ? 11.568 1.498 -11.167 1.00 98.81 106 GLY A C 1
ATOM 777 O O . GLY A 1 106 ? 11.159 2.589 -11.564 1.00 98.81 106 GLY A O 1
ATOM 778 N N . GLN A 1 107 ? 12.799 1.300 -10.713 1.00 98.62 107 GLN A N 1
ATOM 779 C CA . GLN A 1 107 ? 13.872 2.293 -10.748 1.00 98.62 107 GLN A CA 1
ATOM 780 C C . GLN A 1 107 ? 15.173 1.684 -11.260 1.00 98.62 107 GLN A C 1
ATOM 782 O O . GLN A 1 107 ? 15.452 0.505 -11.029 1.00 98.62 107 GLN A O 1
ATOM 787 N N . GLY A 1 108 ? 15.970 2.515 -11.919 1.00 98.19 108 GLY A N 1
ATOM 788 C CA . GLY A 1 108 ? 17.320 2.208 -12.383 1.00 98.19 108 GLY A CA 1
ATOM 789 C C . GLY A 1 108 ? 18.270 3.363 -12.093 1.00 98.19 108 GLY A C 1
ATOM 790 O O . GLY A 1 108 ? 17.875 4.369 -11.490 1.00 98.19 108 GLY A O 1
ATOM 791 N N . ARG A 1 109 ? 19.525 3.235 -12.523 1.00 96.88 109 ARG A N 1
ATOM 792 C CA . ARG A 1 109 ? 20.532 4.302 -12.410 1.00 96.88 109 ARG A CA 1
ATOM 793 C C . ARG A 1 109 ? 20.950 4.779 -13.791 1.00 96.88 109 ARG A C 1
ATOM 795 O O . ARG A 1 109 ? 21.665 4.091 -14.508 1.00 96.88 109 ARG A O 1
ATOM 802 N N . SER A 1 110 ? 20.576 6.002 -14.135 1.00 97.06 110 SER A N 1
ATOM 803 C CA . SER A 1 110 ? 21.096 6.674 -15.324 1.00 97.06 110 SER A CA 1
ATOM 804 C C . SER A 1 110 ? 22.295 7.565 -14.997 1.00 97.06 110 SER A C 1
ATOM 806 O O . SER A 1 110 ? 22.709 7.693 -13.841 1.00 97.06 110 SER A O 1
ATOM 808 N N . ALA A 1 111 ? 22.846 8.218 -16.025 1.00 96.56 111 ALA A N 1
ATOM 809 C CA . ALA A 1 111 ? 23.891 9.233 -15.869 1.00 96.56 111 ALA A CA 1
ATOM 810 C C . ALA A 1 111 ? 23.477 10.413 -14.968 1.00 96.56 111 ALA A C 1
ATOM 812 O O . ALA A 1 111 ? 24.339 11.062 -14.377 1.00 96.56 111 ALA A O 1
ATOM 813 N N . SER A 1 112 ? 22.175 10.695 -14.866 1.00 96.06 112 SER A N 1
ATOM 814 C CA . SER A 1 112 ? 21.644 11.807 -14.071 1.00 96.06 112 SER A CA 1
ATOM 815 C C . SER A 1 112 ? 21.392 11.425 -12.609 1.00 96.06 112 SER A C 1
ATOM 817 O O . SER A 1 112 ? 21.421 12.290 -11.736 1.00 96.06 112 SER A O 1
ATOM 819 N N . GLY A 1 113 ? 21.172 10.140 -12.317 1.00 96.12 113 GLY A N 1
ATOM 820 C CA . GLY A 1 113 ? 20.900 9.650 -10.968 1.00 96.12 113 GLY A CA 1
ATOM 821 C C . GLY A 1 113 ? 19.954 8.453 -10.952 1.00 96.12 113 GLY A C 1
ATOM 822 O O . GLY A 1 113 ? 19.834 7.717 -11.928 1.00 96.12 113 GLY A O 1
ATOM 823 N N . THR A 1 114 ? 19.307 8.224 -9.810 1.00 97.81 114 THR A N 1
ATOM 824 C CA . THR A 1 114 ? 18.250 7.208 -9.714 1.00 97.81 114 THR A CA 1
ATOM 825 C C . THR A 1 114 ? 17.008 7.738 -10.409 1.00 97.81 114 THR A C 1
ATOM 827 O O . THR A 1 114 ? 16.575 8.839 -10.098 1.00 97.81 114 THR A O 1
ATOM 830 N N . GLU A 1 115 ? 16.379 6.971 -11.284 1.00 98.31 115 GLU A N 1
ATOM 831 C CA . GLU A 1 115 ? 15.092 7.378 -11.845 1.00 98.31 115 GLU A CA 1
ATOM 832 C C . GLU A 1 115 ? 14.166 6.197 -12.060 1.00 98.31 115 GLU A C 1
ATOM 834 O O . GLU A 1 115 ? 14.590 5.050 -12.235 1.00 98.31 115 GLU A O 1
ATOM 839 N N . ALA A 1 116 ? 12.878 6.509 -12.051 1.00 98.81 116 ALA A N 1
ATOM 840 C CA . ALA A 1 116 ? 11.821 5.606 -12.408 1.00 98.81 116 ALA A CA 1
ATOM 841 C C . ALA A 1 116 ? 12.013 5.152 -13.856 1.00 98.81 116 ALA A C 1
ATOM 843 O O . ALA A 1 116 ? 12.318 5.964 -14.728 1.00 98.81 116 ALA A O 1
ATOM 844 N N . PHE A 1 117 ? 11.780 3.871 -14.127 1.00 98.81 117 PHE A N 1
ATOM 845 C CA . PHE A 1 117 ? 11.758 3.358 -15.492 1.00 98.81 117 PHE A CA 1
ATOM 846 C C . PHE A 1 117 ? 10.407 2.749 -15.848 1.00 98.81 117 PHE A C 1
ATOM 848 O O . PHE A 1 117 ? 9.652 2.276 -14.992 1.00 98.81 117 PHE A O 1
ATOM 855 N N . LEU A 1 118 ? 10.167 2.684 -17.154 1.00 98.62 118 LEU A N 1
ATOM 856 C CA . LEU A 1 118 ? 9.211 1.793 -17.794 1.00 98.62 118 LEU A CA 1
ATOM 857 C C . LEU A 1 118 ? 9.973 0.880 -18.760 1.00 98.62 118 LEU A C 1
ATOM 859 O O . LEU A 1 118 ? 10.726 1.356 -19.604 1.00 98.62 118 LEU A O 1
ATOM 863 N N . TRP A 1 119 ? 9.775 -0.429 -18.649 1.00 98.81 119 TRP A N 1
ATOM 864 C CA . TRP A 1 119 ? 10.324 -1.430 -19.557 1.00 98.81 119 TRP A CA 1
ATOM 865 C C . TRP A 1 119 ? 9.208 -2.097 -20.351 1.00 98.81 119 TRP A C 1
ATOM 867 O O . TRP A 1 119 ? 8.169 -2.456 -19.788 1.00 98.81 119 TRP A O 1
ATOM 877 N N . ARG A 1 120 ? 9.423 -2.268 -21.659 1.00 98.31 120 ARG A N 1
ATOM 878 C CA . ARG A 1 120 ? 8.472 -2.924 -22.564 1.00 98.31 120 ARG A CA 1
ATOM 879 C C . ARG A 1 120 ? 9.003 -4.254 -23.073 1.00 98.31 120 ARG A C 1
ATOM 881 O O . ARG A 1 120 ? 10.129 -4.337 -23.564 1.00 98.31 120 ARG A O 1
ATOM 888 N N . ARG A 1 121 ? 8.156 -5.282 -22.997 1.00 96.12 121 ARG A N 1
ATOM 889 C CA . ARG A 1 121 ? 8.502 -6.654 -23.384 1.00 96.12 121 ARG A CA 1
ATOM 890 C C . ARG A 1 121 ? 8.674 -6.854 -24.883 1.00 96.12 121 ARG A C 1
ATOM 892 O O . ARG A 1 121 ? 9.532 -7.627 -25.287 1.00 96.12 121 ARG A O 1
ATOM 899 N N . ASP A 1 122 ? 7.858 -6.193 -25.691 1.00 96.62 122 ASP A N 1
ATOM 900 C CA . ASP A 1 122 ? 7.866 -6.311 -27.151 1.00 96.62 122 ASP A CA 1
ATOM 901 C C . ASP A 1 122 ? 9.143 -5.743 -27.782 1.00 96.62 122 ASP A C 1
ATOM 903 O O . ASP A 1 122 ? 9.649 -6.304 -28.751 1.00 96.62 122 ASP A O 1
ATOM 907 N N . THR A 1 123 ? 9.690 -4.671 -27.208 1.00 97.06 123 THR A N 1
ATOM 908 C CA . THR A 1 123 ? 10.924 -4.036 -27.695 1.00 97.06 123 THR A CA 1
ATOM 909 C C . THR A 1 123 ? 12.161 -4.376 -26.866 1.00 97.06 123 THR A C 1
ATOM 911 O O . THR A 1 123 ? 13.267 -4.005 -27.256 1.00 97.06 123 THR A O 1
ATOM 914 N N . ASN A 1 124 ? 11.995 -5.047 -25.721 1.00 96.44 124 ASN A N 1
ATOM 915 C CA . ASN A 1 124 ? 13.050 -5.284 -24.733 1.00 96.44 124 ASN A CA 1
ATOM 916 C C . ASN A 1 124 ? 13.813 -3.991 -24.383 1.00 96.44 124 ASN A C 1
ATOM 918 O O . ASN A 1 124 ? 15.040 -3.932 -24.431 1.00 96.44 124 ASN A O 1
ATOM 922 N N . THR A 1 125 ? 13.075 -2.910 -24.123 1.00 97.31 125 THR A N 1
ATOM 923 C CA . THR A 1 125 ? 13.654 -1.573 -23.920 1.00 97.31 125 THR A CA 1
ATOM 924 C C . THR A 1 125 ? 13.257 -1.020 -22.566 1.00 97.31 125 THR A C 1
ATOM 926 O O . THR A 1 125 ? 12.067 -0.950 -22.264 1.00 97.31 125 THR A O 1
ATOM 929 N N . MET A 1 126 ? 14.251 -0.583 -21.790 1.00 98.31 126 MET A N 1
ATOM 930 C CA . MET A 1 126 ? 14.070 0.211 -20.576 1.00 98.31 126 MET A CA 1
ATOM 931 C C . MET A 1 126 ? 14.135 1.704 -20.920 1.00 98.31 126 MET A C 1
ATOM 933 O O . MET A 1 126 ? 15.061 2.153 -21.593 1.00 98.31 126 MET A O 1
ATOM 937 N N . THR A 1 127 ? 13.150 2.477 -20.475 1.00 98.06 127 THR A N 1
ATOM 938 C CA . THR A 1 127 ? 13.056 3.925 -20.691 1.00 98.06 127 THR A CA 1
ATOM 939 C C . THR A 1 127 ? 12.961 4.631 -19.347 1.00 98.06 127 THR A C 1
ATOM 941 O O . THR A 1 127 ? 12.060 4.329 -18.565 1.00 98.06 127 THR A O 1
ATOM 944 N N . GLY A 1 128 ? 13.882 5.558 -19.084 1.00 98.38 128 GLY A N 1
ATOM 945 C CA . GLY A 1 128 ? 13.830 6.439 -17.917 1.00 98.38 128 GLY A CA 1
ATOM 946 C C . GLY A 1 128 ? 12.670 7.425 -18.035 1.00 98.38 128 GLY A C 1
ATOM 947 O O . GLY A 1 128 ? 12.366 7.906 -19.129 1.00 98.38 128 GLY A O 1
ATOM 948 N N . LEU A 1 129 ? 11.982 7.676 -16.924 1.00 98.56 129 LEU A N 1
ATOM 949 C CA . LEU A 1 129 ? 10.820 8.564 -16.860 1.00 98.56 129 LEU A CA 1
ATOM 950 C C . LEU A 1 129 ? 11.178 9.969 -16.353 1.00 98.56 129 LEU A C 1
ATOM 952 O O . LEU A 1 129 ? 10.295 10.829 -16.329 1.00 98.56 129 LEU A O 1
ATOM 956 N N . GLY A 1 130 ? 12.438 10.202 -15.971 1.00 98.12 130 GLY A N 1
ATOM 957 C CA . GLY A 1 130 ? 12.899 11.444 -15.358 1.00 98.12 130 GLY A CA 1
ATOM 958 C C . GLY A 1 130 ? 12.414 11.618 -13.920 1.00 98.12 130 GLY A C 1
ATOM 959 O O . GLY A 1 130 ? 12.015 10.663 -13.251 1.00 98.12 130 GLY A O 1
ATOM 960 N N . ASP A 1 131 ? 12.451 12.854 -13.442 1.00 98.31 131 ASP A N 1
ATOM 961 C CA . ASP A 1 131 ? 12.070 13.276 -12.098 1.00 98.31 131 ASP A CA 1
ATOM 962 C C . ASP A 1 131 ? 11.098 14.467 -12.127 1.00 98.31 131 ASP A C 1
ATOM 964 O O . ASP A 1 131 ? 10.860 15.101 -13.159 1.00 98.31 131 ASP A O 1
ATOM 968 N N . LEU A 1 132 ? 10.518 14.772 -10.967 1.00 98.31 132 LEU A N 1
ATOM 969 C CA . LEU A 1 132 ? 9.836 16.041 -10.744 1.00 98.31 132 LEU A CA 1
ATOM 970 C C . LEU A 1 132 ? 10.866 17.166 -10.568 1.00 98.31 132 LEU A C 1
ATOM 972 O O . LEU A 1 132 ? 11.858 16.996 -9.861 1.00 98.31 132 LEU A O 1
ATOM 976 N N . PRO A 1 133 ? 10.626 18.350 -11.153 1.00 96.88 133 PRO A N 1
ATOM 977 C CA . PRO A 1 133 ? 11.595 19.433 -11.117 1.00 96.88 133 PRO A CA 1
ATOM 978 C C . PRO A 1 133 ? 11.797 20.009 -9.706 1.00 96.88 133 PRO A C 1
ATOM 980 O O . PRO A 1 133 ? 10.898 20.032 -8.864 1.00 96.88 133 PRO A O 1
ATOM 983 N N . GLY A 1 134 ? 12.991 20.565 -9.484 1.00 94.75 134 GLY A N 1
ATOM 984 C CA . GLY A 1 134 ? 13.333 21.357 -8.296 1.00 94.75 134 GLY A CA 1
ATOM 985 C C . GLY A 1 134 ? 13.865 20.561 -7.101 1.00 94.75 134 GLY A C 1
ATOM 986 O O . GLY A 1 134 ? 14.320 21.178 -6.140 1.00 94.75 134 GLY A O 1
ATOM 987 N N . GLY A 1 135 ? 13.840 19.227 -7.164 1.00 93.88 135 GLY A N 1
ATOM 988 C CA . GLY A 1 135 ? 14.457 18.335 -6.183 1.00 93.88 135 GLY A CA 1
ATOM 989 C C . GLY A 1 135 ? 15.805 17.766 -6.641 1.00 93.88 135 GLY A C 1
ATOM 990 O O . GLY A 1 135 ? 16.387 18.189 -7.638 1.00 93.88 135 GLY A O 1
ATOM 991 N N . ASN A 1 136 ? 16.303 16.774 -5.897 1.00 96.06 136 ASN A N 1
ATOM 992 C CA . ASN A 1 136 ? 17.371 15.901 -6.389 1.00 96.06 136 ASN A CA 1
ATOM 993 C C . ASN A 1 136 ? 16.828 15.027 -7.524 1.00 96.06 136 ASN A C 1
ATOM 995 O O . ASN A 1 136 ? 15.699 14.561 -7.413 1.00 96.06 136 ASN A O 1
ATOM 999 N N . PHE A 1 137 ? 17.655 14.708 -8.524 1.00 97.56 137 PHE A N 1
ATOM 1000 C CA . PHE A 1 137 ? 17.281 13.776 -9.591 1.00 97.56 137 PHE A CA 1
ATOM 1001 C C . PHE A 1 137 ? 17.058 12.366 -9.022 1.00 97.56 137 PHE A C 1
ATOM 1003 O O . PHE A 1 137 ? 18.000 11.589 -8.818 1.00 97.56 137 PHE A O 1
ATOM 1010 N N . GLN A 1 138 ? 15.808 12.093 -8.646 1.00 98.31 138 GLN A N 1
ATOM 1011 C CA . GLN A 1 138 ? 15.401 10.882 -7.953 1.00 98.31 138 GLN A CA 1
ATOM 1012 C C . GLN A 1 138 ? 13.906 10.615 -8.112 1.00 98.31 138 GLN A C 1
ATOM 1014 O O . GLN A 1 138 ? 13.086 11.342 -7.553 1.00 98.31 138 GLN A O 1
ATOM 1019 N N . SER A 1 139 ? 13.565 9.491 -8.739 1.00 98.81 139 SER A N 1
ATOM 1020 C CA . SER A 1 139 ? 12.189 8.996 -8.821 1.00 98.81 139 SER A CA 1
ATOM 1021 C C . SER A 1 139 ? 12.113 7.467 -8.777 1.00 98.81 139 SER A C 1
ATOM 1023 O O . SER A 1 139 ? 13.084 6.763 -9.056 1.00 98.81 139 SER A O 1
ATOM 1025 N N . PHE A 1 140 ? 10.953 6.948 -8.371 1.00 98.81 140 PHE A N 1
ATOM 1026 C CA . PHE A 1 140 ? 10.664 5.519 -8.247 1.00 98.81 140 PHE A CA 1
ATOM 1027 C C . PHE A 1 140 ? 9.246 5.242 -8.736 1.00 98.81 140 PHE A C 1
ATOM 1029 O O . PHE A 1 140 ? 8.300 5.800 -8.182 1.00 98.81 140 PHE A O 1
ATOM 1036 N N . ALA A 1 141 ? 9.076 4.352 -9.716 1.00 98.88 141 ALA A N 1
ATOM 1037 C CA . ALA A 1 141 ? 7.759 3.860 -10.112 1.00 98.88 141 ALA A CA 1
ATOM 1038 C C . ALA A 1 141 ? 7.396 2.595 -9.324 1.00 98.88 141 ALA A C 1
ATOM 1040 O O . ALA A 1 141 ? 8.150 1.623 -9.316 1.00 98.88 141 ALA A O 1
ATOM 1041 N N . LEU A 1 142 ? 6.231 2.610 -8.674 1.00 98.69 142 LEU A N 1
ATOM 1042 C CA . LEU A 1 142 ? 5.766 1.535 -7.787 1.00 98.69 142 LEU A CA 1
ATOM 1043 C C . LEU A 1 142 ? 4.569 0.768 -8.359 1.00 98.69 142 LEU A C 1
ATOM 1045 O O . LEU A 1 142 ? 4.362 -0.393 -8.020 1.00 98.69 142 LEU A O 1
ATOM 1049 N N . GLY A 1 143 ? 3.803 1.384 -9.261 1.00 98.12 143 GLY A N 1
ATOM 1050 C CA . GLY A 1 143 ? 2.636 0.756 -9.869 1.00 98.12 143 GLY A CA 1
ATOM 1051 C C . GLY A 1 143 ? 2.344 1.286 -11.265 1.00 98.12 143 GLY A C 1
ATOM 1052 O O . GLY A 1 143 ? 2.776 2.373 -11.650 1.00 98.12 143 GLY A O 1
ATOM 1053 N N . CYS A 1 144 ? 1.584 0.514 -12.035 1.00 98.69 144 CYS A N 1
ATOM 1054 C CA . CYS A 1 144 ? 1.080 0.946 -13.330 1.00 98.69 144 CYS A CA 1
ATOM 1055 C C . CYS A 1 144 ? -0.325 0.389 -13.591 1.00 98.69 144 CYS A C 1
ATOM 1057 O O . CYS A 1 144 ? -0.743 -0.606 -13.004 1.00 98.69 144 CYS A O 1
ATOM 1059 N N . SER A 1 145 ? -1.062 1.076 -14.460 1.00 98.19 145 SER A N 1
ATOM 1060 C CA . SER A 1 145 ? -2.395 0.661 -14.925 1.00 98.19 14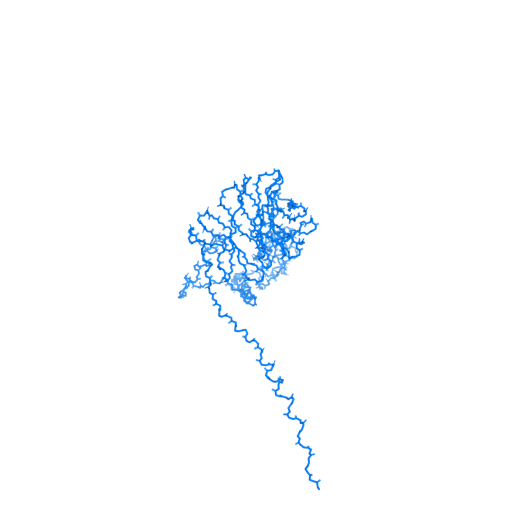5 SER A CA 1
ATOM 1061 C C . SER A 1 145 ? -2.348 -0.656 -15.712 1.00 98.19 145 SER A C 1
ATOM 1063 O O . SER A 1 145 ? -1.283 -1.115 -16.126 1.00 98.19 145 SER A O 1
ATOM 1065 N N . ALA A 1 146 ? -3.508 -1.269 -15.970 1.00 94.75 146 ALA A N 1
ATOM 1066 C CA . ALA A 1 146 ? -3.577 -2.605 -16.571 1.00 94.75 146 ALA A CA 1
ATOM 1067 C C . ALA A 1 146 ? -2.905 -2.692 -17.952 1.00 94.75 146 ALA A C 1
ATOM 1069 O O . ALA A 1 146 ? -2.321 -3.723 -18.272 1.00 94.75 146 ALA A O 1
ATOM 1070 N N . ASN A 1 147 ? -2.954 -1.611 -18.735 1.00 95.62 147 ASN A N 1
ATOM 1071 C CA . ASN A 1 147 ? -2.294 -1.486 -20.039 1.00 95.62 147 ASN A CA 1
ATOM 1072 C C . ASN A 1 147 ? -0.894 -0.836 -19.964 1.00 95.62 147 ASN A C 1
ATOM 1074 O O . ASN A 1 147 ? -0.277 -0.592 -21.000 1.00 95.62 147 ASN A O 1
ATOM 1078 N N . GLY A 1 148 ? -0.415 -0.500 -18.762 1.00 97.12 148 GLY A N 1
ATOM 1079 C CA . GLY A 1 148 ? 0.868 0.164 -18.533 1.00 97.12 148 GLY A CA 1
ATOM 1080 C C . GLY A 1 148 ? 0.959 1.612 -19.034 1.00 97.12 148 GLY A C 1
ATOM 1081 O O . GLY A 1 148 ? 2.063 2.141 -19.113 1.00 97.12 148 GLY A O 1
ATOM 1082 N N . ALA A 1 149 ? -0.155 2.262 -19.398 1.00 97.50 149 ALA A N 1
ATOM 1083 C CA . ALA A 1 149 ? -0.141 3.622 -19.956 1.00 97.50 149 ALA A CA 1
ATOM 1084 C C . ALA A 1 149 ? -0.020 4.720 -18.886 1.00 97.50 149 ALA A C 1
ATOM 1086 O O . ALA A 1 149 ? 0.515 5.791 -19.153 1.00 97.50 149 ALA A O 1
ATOM 1087 N N . VAL A 1 150 ? -0.526 4.452 -17.684 1.00 98.75 150 VAL A N 1
ATOM 1088 C CA . VAL A 1 150 ? -0.349 5.295 -16.496 1.00 98.75 150 VAL A CA 1
ATOM 1089 C C . VAL A 1 150 ? 0.624 4.614 -15.546 1.00 98.75 150 VAL A C 1
ATOM 1091 O O . VAL A 1 150 ? 0.396 3.456 -15.180 1.00 98.75 150 VAL A O 1
ATOM 1094 N N . VAL A 1 151 ? 1.663 5.340 -15.133 1.00 98.88 151 VAL A N 1
ATOM 1095 C CA . VAL A 1 151 ? 2.662 4.914 -14.141 1.00 98.88 151 VAL A CA 1
ATOM 1096 C C . VAL A 1 151 ? 2.573 5.826 -12.925 1.00 98.88 151 VAL A C 1
ATOM 1098 O O . VAL A 1 151 ? 2.393 7.034 -13.070 1.00 98.88 151 VAL A O 1
ATOM 1101 N N . VAL A 1 152 ? 2.675 5.257 -11.728 1.00 98.94 152 VAL A N 1
ATOM 1102 C CA . VAL A 1 152 ? 2.613 6.007 -10.471 1.00 98.94 152 VAL A CA 1
ATOM 1103 C C . VAL A 1 152 ? 3.746 5.616 -9.542 1.00 98.94 152 VAL A C 1
ATOM 1105 O O . VAL A 1 152 ? 4.280 4.504 -9.604 1.00 98.94 152 VAL A O 1
ATOM 1108 N N . GLY A 1 153 ? 4.094 6.536 -8.658 1.00 98.81 153 GLY A N 1
ATOM 1109 C CA . GLY A 1 153 ? 5.181 6.348 -7.721 1.00 98.81 153 GLY A CA 1
ATOM 1110 C C . GLY A 1 153 ? 5.452 7.615 -6.937 1.00 98.81 153 GLY A C 1
ATOM 1111 O O . GLY A 1 153 ? 4.520 8.348 -6.598 1.00 98.81 153 GLY A O 1
ATOM 1112 N N . TRP A 1 154 ? 6.720 7.883 -6.660 1.00 98.81 154 TRP A N 1
ATOM 1113 C CA . TRP A 1 154 ? 7.140 9.123 -6.017 1.00 98.81 154 TRP A CA 1
ATOM 1114 C C . TRP A 1 154 ? 8.453 9.647 -6.597 1.00 98.81 154 TRP A C 1
ATOM 1116 O O . TRP A 1 154 ? 9.259 8.886 -7.137 1.00 98.81 154 TRP A O 1
ATOM 1126 N N . SER A 1 155 ? 8.654 10.956 -6.493 1.00 98.81 155 SER A N 1
ATOM 1127 C CA . SER A 1 155 ? 9.866 11.658 -6.905 1.00 98.81 155 SER A CA 1
ATOM 1128 C C . SER A 1 155 ? 10.242 12.697 -5.860 1.00 98.81 155 SER A C 1
ATOM 1130 O O . SER A 1 155 ? 9.384 13.202 -5.139 1.00 98.81 155 SER A O 1
ATOM 1132 N N . ALA A 1 156 ? 11.522 13.040 -5.772 1.00 98.38 156 ALA A N 1
ATOM 1133 C CA . ALA A 1 156 ? 11.906 14.269 -5.091 1.00 98.38 156 ALA A CA 1
ATOM 1134 C C . ALA A 1 156 ? 11.427 15.472 -5.922 1.00 98.38 156 ALA A C 1
ATOM 1136 O O . ALA A 1 156 ? 11.570 15.467 -7.140 1.00 98.38 156 ALA A O 1
ATOM 1137 N N . SER A 1 157 ? 10.847 16.470 -5.260 1.00 97.69 157 SER A N 1
ATOM 1138 C CA . SER A 1 157 ? 10.414 17.755 -5.824 1.00 97.69 157 SER A CA 1
ATOM 1139 C C . SER A 1 157 ? 11.045 18.910 -5.036 1.00 97.69 157 SER A C 1
ATOM 1141 O O . SER A 1 157 ? 11.748 18.684 -4.045 1.00 97.69 157 SER A O 1
ATOM 1143 N N . SER A 1 158 ? 10.754 20.157 -5.419 1.00 96.75 158 SER A N 1
ATOM 1144 C CA . SER A 1 158 ? 11.156 21.343 -4.646 1.00 96.75 158 SER A CA 1
ATOM 1145 C C . SER A 1 158 ? 10.570 21.399 -3.231 1.00 96.75 158 SER A C 1
ATOM 1147 O O . SER A 1 158 ? 11.120 22.086 -2.373 1.00 96.75 158 SER A O 1
ATOM 1149 N N . ASN A 1 159 ? 9.447 20.717 -2.990 1.00 94.75 159 ASN A N 1
ATOM 1150 C CA . ASN A 1 159 ? 8.715 20.784 -1.725 1.00 94.75 159 ASN A CA 1
ATOM 1151 C C . ASN A 1 159 ? 9.007 19.584 -0.810 1.00 94.75 159 ASN A C 1
ATOM 1153 O O . ASN A 1 159 ? 8.824 19.678 0.400 1.00 94.75 159 ASN A O 1
ATOM 1157 N N . GLY A 1 160 ? 9.474 18.464 -1.367 1.00 95.88 160 GLY A N 1
ATOM 1158 C CA . GLY A 1 160 ? 9.718 17.229 -0.625 1.00 95.88 160 GLY A CA 1
ATOM 1159 C C . GLY A 1 160 ? 9.544 15.987 -1.493 1.00 95.88 160 GLY A C 1
ATOM 1160 O O . GLY A 1 160 ? 9.640 16.050 -2.716 1.00 95.88 160 GLY A O 1
ATOM 1161 N N . SER A 1 161 ? 9.302 14.835 -0.866 1.00 97.94 161 SER A N 1
ATOM 1162 C CA . SER A 1 161 ? 8.951 13.619 -1.616 1.00 97.94 161 SER A CA 1
ATOM 1163 C C . SER A 1 161 ? 7.498 13.706 -2.059 1.00 97.94 161 SER A C 1
ATOM 1165 O O . SER A 1 161 ? 6.614 13.858 -1.225 1.00 97.94 161 SER A O 1
ATOM 1167 N N . GLU A 1 162 ? 7.247 13.612 -3.354 1.00 98.44 162 GLU A N 1
ATOM 1168 C CA . GLU A 1 162 ? 5.927 13.842 -3.921 1.00 98.44 162 GLU A CA 1
ATOM 1169 C C . GLU A 1 162 ? 5.480 12.650 -4.757 1.00 98.44 162 GLU A C 1
ATOM 1171 O O . GLU A 1 162 ? 6.217 12.148 -5.611 1.00 98.44 162 GLU A O 1
ATOM 1176 N N . ALA A 1 163 ? 4.249 12.207 -4.525 1.00 98.75 163 ALA A N 1
ATOM 1177 C CA . ALA A 1 163 ? 3.583 11.234 -5.358 1.00 98.75 163 ALA A CA 1
ATOM 1178 C C . ALA A 1 163 ? 3.442 11.792 -6.777 1.00 98.75 163 ALA A C 1
ATOM 1180 O O . ALA A 1 163 ? 3.051 12.944 -6.955 1.00 98.75 163 ALA A O 1
ATOM 1181 N N . PHE A 1 164 ? 3.707 10.967 -7.788 1.00 98.81 164 PHE A N 1
ATOM 1182 C CA . PHE A 1 164 ? 3.536 11.370 -9.181 1.00 98.81 164 PHE A CA 1
ATOM 1183 C C . PHE A 1 164 ? 2.561 10.467 -9.929 1.00 98.81 164 PHE A C 1
ATOM 1185 O O . PHE A 1 164 ? 2.366 9.290 -9.600 1.00 98.81 164 PHE A O 1
ATOM 1192 N N . ARG A 1 165 ? 2.020 11.026 -11.011 1.00 98.69 165 ARG A N 1
ATOM 1193 C CA . ARG A 1 165 ? 1.384 10.304 -12.109 1.00 98.69 165 ARG A CA 1
ATOM 1194 C C . ARG A 1 165 ? 2.119 10.639 -13.400 1.00 98.69 165 ARG A C 1
ATOM 1196 O O . ARG A 1 165 ? 2.281 11.807 -13.733 1.00 98.69 165 ARG A O 1
ATOM 1203 N N . TRP A 1 166 ? 2.530 9.612 -14.131 1.00 98.81 166 TRP A N 1
ATOM 1204 C CA . TRP A 1 166 ? 3.189 9.739 -15.423 1.00 98.81 166 TRP A CA 1
ATOM 1205 C C . TRP A 1 166 ? 2.333 9.145 -16.538 1.00 98.81 166 TRP A C 1
ATOM 1207 O O . TRP A 1 166 ? 1.742 8.070 -16.376 1.00 98.81 166 TRP A O 1
ATOM 1217 N N . THR A 1 167 ? 2.296 9.837 -17.675 1.00 98.38 167 THR A N 1
ATOM 1218 C CA . THR A 1 167 ? 1.773 9.322 -18.947 1.00 98.38 167 THR A CA 1
ATOM 1219 C C . THR A 1 167 ? 2.725 9.685 -20.087 1.00 98.38 167 THR A C 1
ATOM 1221 O O . THR A 1 167 ? 3.475 10.657 -19.975 1.00 98.38 167 THR A O 1
ATOM 1224 N N . PRO A 1 168 ? 2.665 8.973 -21.227 1.00 96.56 168 PRO A N 1
ATOM 1225 C CA . PRO A 1 168 ? 3.459 9.333 -22.397 1.00 96.56 168 PRO A CA 1
ATOM 1226 C C . PRO A 1 168 ? 3.186 10.744 -22.936 1.00 96.56 168 PRO A C 1
ATOM 1228 O O . PRO A 1 168 ? 4.075 11.332 -23.541 1.00 96.56 168 PRO A O 1
ATOM 1231 N N . SER A 1 169 ? 1.966 11.272 -22.765 1.00 97.00 169 SER A N 1
ATOM 1232 C CA . SER A 1 169 ? 1.585 12.597 -23.270 1.00 97.00 169 SER A CA 1
ATOM 1233 C C . SER A 1 169 ? 1.956 13.731 -22.323 1.00 97.00 169 SER A C 1
ATOM 1235 O O . SER A 1 169 ? 2.308 14.811 -22.790 1.00 97.00 169 SER A O 1
ATOM 1237 N N . ASP A 1 170 ? 1.869 13.490 -21.015 1.00 96.06 170 ASP A N 1
ATOM 1238 C CA . ASP A 1 170 ? 1.944 14.553 -20.008 1.00 96.06 170 ASP A CA 1
ATOM 1239 C C . ASP A 1 170 ? 3.307 14.575 -19.301 1.00 96.06 170 ASP A C 1
ATOM 1241 O O . ASP A 1 170 ? 3.648 15.556 -18.643 1.00 96.06 170 ASP A O 1
ATOM 1245 N N . GLY A 1 171 ? 4.098 13.504 -19.427 1.00 98.00 171 GLY A N 1
ATOM 1246 C CA . GLY A 1 171 ? 5.308 13.321 -18.634 1.00 98.00 171 GLY A CA 1
ATOM 1247 C C . GLY A 1 171 ? 4.983 13.087 -17.157 1.00 98.00 171 GLY A C 1
ATOM 1248 O O . GLY A 1 171 ? 3.886 12.641 -16.815 1.00 98.00 171 GLY A O 1
ATOM 1249 N N . MET A 1 172 ? 5.955 13.342 -16.276 1.00 98.44 172 MET A N 1
ATOM 1250 C CA . MET A 1 172 ? 5.800 13.160 -14.831 1.00 98.44 172 MET A CA 1
ATOM 1251 C C . MET A 1 172 ? 5.121 14.386 -14.214 1.00 98.44 172 MET A C 1
ATOM 1253 O O . MET A 1 172 ? 5.692 15.473 -14.203 1.00 98.44 172 MET A O 1
ATOM 1257 N N . GLY A 1 173 ? 3.909 14.208 -13.685 1.00 98.12 173 GLY A N 1
ATOM 1258 C CA . GLY A 1 173 ? 3.175 15.242 -12.957 1.00 98.12 173 GLY A CA 1
ATOM 1259 C C . GLY A 1 173 ? 3.080 14.926 -11.468 1.00 98.12 173 GLY A C 1
ATOM 1260 O O . GLY A 1 173 ? 2.682 13.818 -11.098 1.00 98.12 173 GLY A O 1
ATOM 1261 N N . GLY A 1 174 ? 3.432 15.895 -10.623 1.00 98.06 174 GLY A N 1
ATOM 1262 C CA . GLY A 1 174 ? 3.263 15.815 -9.172 1.00 98.06 174 GLY A CA 1
ATOM 1263 C C . GLY A 1 174 ? 1.786 15.869 -8.791 1.00 98.06 174 GLY A C 1
ATOM 1264 O O . GLY A 1 174 ? 0.986 16.528 -9.461 1.00 98.06 174 GLY A O 1
ATOM 1265 N N . LEU A 1 175 ? 1.403 15.117 -7.761 1.00 98.12 175 LEU A N 1
ATOM 1266 C CA . LEU A 1 175 ? 0.022 15.065 -7.289 1.00 98.12 175 LEU A CA 1
ATOM 1267 C C . LEU A 1 175 ? -0.249 16.061 -6.157 1.00 98.12 175 LEU A C 1
ATOM 1269 O O . LEU A 1 175 ? -1.405 16.455 -6.005 1.00 98.12 175 LEU A O 1
ATOM 1273 N N . GLY A 1 176 ? 0.772 16.458 -5.391 1.00 97.19 176 GLY A N 1
ATOM 1274 C CA . GLY A 1 176 ? 0.653 17.095 -4.076 1.00 97.19 176 GLY A CA 1
ATOM 1275 C C . GLY A 1 176 ? 0.610 16.088 -2.919 1.00 97.19 176 GLY A C 1
ATOM 1276 O O . GLY A 1 176 ? 1.040 14.939 -3.054 1.00 97.19 176 GLY A O 1
ATOM 1277 N N . ASP A 1 177 ? 0.081 16.510 -1.776 1.00 96.50 177 ASP A N 1
ATOM 1278 C CA . ASP A 1 177 ? -0.016 15.744 -0.531 1.00 96.50 177 ASP A CA 1
ATOM 1279 C C . ASP A 1 177 ? -1.358 15.970 0.197 1.00 96.50 177 ASP A C 1
ATOM 1281 O O . ASP A 1 177 ? -2.211 16.752 -0.229 1.00 96.50 177 ASP A O 1
ATOM 1285 N N . LEU A 1 178 ? -1.578 15.230 1.288 1.00 95.75 178 LEU A N 1
ATOM 1286 C CA . LEU A 1 178 ? -2.659 15.513 2.233 1.00 95.75 178 LEU A CA 1
ATOM 1287 C C . LEU A 1 178 ? -2.310 16.732 3.095 1.00 95.75 178 LEU A C 1
ATOM 1289 O O . LEU A 1 178 ? -1.198 16.867 3.592 1.00 95.75 178 LEU A O 1
ATOM 1293 N N . GLU A 1 179 ? -3.302 17.577 3.361 1.00 93.31 179 GLU A N 1
ATOM 1294 C CA . GLU A 1 179 ? -3.097 18.784 4.160 1.00 93.31 179 GLU A CA 1
ATOM 1295 C C . GLU A 1 179 ? -2.749 18.495 5.637 1.00 93.31 179 GLU A C 1
ATOM 1297 O O . GLU A 1 179 ? -3.192 17.520 6.260 1.00 93.31 179 GLU A O 1
ATOM 1302 N N . GLY A 1 180 ? -1.993 19.420 6.237 1.00 89.69 180 GLY A N 1
ATOM 1303 C CA . GLY A 1 180 ? -1.728 19.468 7.678 1.00 89.69 180 GLY A CA 1
ATOM 1304 C C . GLY A 1 180 ? -0.520 18.661 8.165 1.00 89.69 180 GLY A C 1
ATOM 1305 O O . GLY A 1 180 ? -0.291 18.626 9.374 1.00 89.69 180 GLY A O 1
ATOM 1306 N N . GLY A 1 181 ? 0.235 18.028 7.263 1.00 89.81 181 GLY A N 1
ATOM 1307 C CA . GLY A 1 181 ? 1.486 17.316 7.553 1.00 89.81 181 GLY A CA 1
ATOM 1308 C C . GLY A 1 181 ? 2.733 18.007 6.987 1.00 89.81 181 GLY A C 1
ATOM 1309 O O . GLY A 1 181 ? 2.685 19.146 6.525 1.00 89.81 181 GLY A O 1
ATOM 1310 N N . SER A 1 182 ? 3.870 17.304 7.035 1.00 94.00 182 SER A N 1
ATOM 1311 C CA . SER A 1 182 ? 5.034 17.655 6.209 1.00 94.00 182 SER A CA 1
ATOM 1312 C C . SER A 1 182 ? 4.758 17.303 4.744 1.00 94.00 182 SER A C 1
ATOM 1314 O O . SER A 1 182 ? 4.000 16.375 4.484 1.00 94.00 182 SER A O 1
ATOM 1316 N N . PHE A 1 183 ? 5.377 18.004 3.790 1.00 96.06 183 PHE A N 1
ATOM 1317 C CA . PHE A 1 183 ? 5.154 17.729 2.368 1.00 96.06 183 PHE A CA 1
ATOM 1318 C C . PHE A 1 183 ? 5.810 16.400 1.961 1.00 96.06 183 PHE A C 1
ATOM 1320 O O . PHE A 1 183 ? 7.003 16.329 1.641 1.00 96.06 183 PHE A O 1
ATOM 1327 N N . ALA A 1 184 ? 5.034 15.322 2.055 1.00 97.25 184 ALA A N 1
ATOM 1328 C CA . ALA A 1 184 ? 5.491 13.966 1.801 1.00 97.25 184 ALA A CA 1
ATOM 1329 C C . ALA A 1 184 ? 4.334 13.064 1.352 1.00 97.25 184 ALA A C 1
ATOM 1331 O O . ALA A 1 184 ? 3.479 12.698 2.160 1.00 97.25 184 ALA A O 1
ATOM 1332 N N . SER A 1 185 ? 4.349 12.622 0.095 1.00 98.38 185 SER A N 1
ATOM 1333 C CA . SER A 1 185 ? 3.357 11.692 -0.451 1.00 98.38 185 SER A CA 1
ATOM 1334 C C . SER A 1 185 ? 3.989 10.620 -1.343 1.00 98.38 185 SER A C 1
ATOM 1336 O O . SER A 1 185 ? 5.028 10.814 -1.972 1.00 98.38 185 SER A O 1
ATOM 1338 N N . TYR A 1 186 ? 3.375 9.435 -1.355 1.00 98.50 186 TYR A N 1
ATOM 1339 C CA . TYR A 1 186 ? 3.878 8.256 -2.058 1.00 98.50 186 TYR A CA 1
ATOM 1340 C C . TYR A 1 186 ? 2.712 7.489 -2.683 1.00 98.50 186 TYR A C 1
ATOM 1342 O O . TYR A 1 186 ? 1.955 6.833 -1.959 1.00 98.50 186 TYR A O 1
ATOM 1350 N N . ALA A 1 187 ? 2.572 7.531 -4.012 1.00 98.69 187 ALA A N 1
ATOM 1351 C CA . ALA A 1 187 ? 1.615 6.680 -4.714 1.00 98.69 187 ALA A CA 1
ATOM 1352 C C . ALA A 1 187 ? 2.148 5.244 -4.779 1.00 98.69 187 ALA A C 1
ATOM 1354 O O . ALA A 1 187 ? 3.257 5.002 -5.247 1.00 98.69 187 ALA A O 1
ATOM 1355 N N . GLN A 1 188 ? 1.352 4.295 -4.294 1.00 97.81 188 GLN A N 1
ATOM 1356 C CA . GLN A 1 188 ? 1.717 2.878 -4.206 1.00 97.81 188 GLN A CA 1
ATOM 1357 C C . GLN A 1 188 ? 1.096 2.061 -5.337 1.00 97.81 188 GLN A C 1
ATOM 1359 O O . GLN A 1 188 ? 1.680 1.083 -5.790 1.00 97.81 188 GLN A O 1
ATOM 1364 N N . ASN A 1 189 ? -0.109 2.428 -5.782 1.00 96.69 189 ASN A N 1
ATOM 1365 C CA . ASN A 1 189 ? -0.817 1.683 -6.814 1.00 96.69 189 ASN A CA 1
ATOM 1366 C C . ASN A 1 189 ? -1.813 2.573 -7.566 1.00 96.69 189 ASN A C 1
ATOM 1368 O O . ASN A 1 189 ? -2.195 3.649 -7.101 1.00 96.69 189 ASN A O 1
ATOM 1372 N N . VAL A 1 190 ? -2.249 2.104 -8.729 1.00 98.25 190 VAL A N 1
ATOM 1373 C CA . VAL A 1 190 ? -3.231 2.760 -9.585 1.00 98.25 190 VAL A CA 1
ATOM 1374 C C . VAL A 1 190 ? -4.226 1.728 -10.109 1.00 98.25 190 VAL A C 1
ATOM 1376 O O . VAL A 1 190 ? -3.884 0.599 -10.447 1.00 98.25 190 VAL A O 1
ATOM 1379 N N . SER A 1 191 ? -5.490 2.124 -10.172 1.00 94.88 191 SER A N 1
ATOM 1380 C CA . SER A 1 191 ? -6.568 1.335 -10.772 1.00 94.88 191 SER A CA 1
ATOM 1381 C C . SER A 1 191 ? -6.268 0.911 -12.216 1.00 94.88 191 SER A C 1
ATOM 1383 O O . SER A 1 191 ? -5.529 1.568 -12.950 1.00 94.88 191 SER A O 1
ATOM 1385 N N . ALA A 1 192 ? -6.910 -0.175 -12.658 1.00 92.00 192 ALA A N 1
ATOM 1386 C CA . ALA A 1 192 ? -6.714 -0.753 -13.989 1.00 92.00 192 ALA A CA 1
ATOM 1387 C C . ALA A 1 192 ? -6.918 0.252 -15.139 1.00 92.00 192 ALA A C 1
ATOM 1389 O O . ALA A 1 192 ? -6.204 0.181 -16.136 1.00 92.00 192 ALA A O 1
ATOM 1390 N N . ASN A 1 193 ? -7.858 1.192 -14.987 1.00 93.88 193 ASN A N 1
ATOM 1391 C CA . ASN A 1 193 ? -8.150 2.243 -15.967 1.00 93.88 193 ASN A CA 1
ATOM 1392 C C . ASN A 1 193 ? -7.289 3.513 -15.801 1.00 93.88 193 ASN A C 1
ATOM 1394 O O . ASN A 1 193 ? -7.437 4.444 -16.587 1.00 93.88 193 ASN A O 1
ATOM 1398 N N . GLY A 1 194 ? -6.407 3.572 -14.800 1.00 96.50 194 GLY A N 1
ATOM 1399 C CA . GLY A 1 194 ? -5.490 4.692 -14.604 1.00 96.50 194 GLY A CA 1
ATOM 1400 C C . GLY A 1 194 ? -6.083 5.938 -13.933 1.00 96.50 194 GLY A C 1
ATOM 1401 O O . GLY A 1 194 ? -5.395 6.959 -13.897 1.00 96.50 194 GLY A O 1
ATOM 1402 N N . LEU A 1 195 ? -7.332 5.890 -13.443 1.00 95.94 195 LEU A N 1
ATOM 1403 C CA . LEU A 1 195 ? -8.048 7.076 -12.935 1.00 95.94 195 LEU A CA 1
ATOM 1404 C C . LEU A 1 195 ? -7.894 7.295 -11.427 1.00 95.94 195 LEU A C 1
ATOM 1406 O O . LEU A 1 195 ? -7.800 8.430 -10.968 1.00 95.94 195 LEU A O 1
ATOM 1410 N N . VAL A 1 196 ? -7.866 6.206 -10.664 1.00 97.62 196 VAL A N 1
ATOM 1411 C CA . VAL A 1 196 ? -7.753 6.231 -9.201 1.00 97.62 196 VAL A CA 1
ATOM 1412 C C . VAL A 1 196 ? -6.358 5.806 -8.788 1.00 97.62 196 VAL A C 1
ATOM 1414 O O . VAL A 1 196 ? -5.917 4.722 -9.176 1.00 97.62 196 VAL A O 1
ATOM 1417 N N . ILE A 1 197 ? -5.700 6.628 -7.977 1.00 98.81 197 ILE A N 1
ATOM 1418 C CA . ILE A 1 197 ? -4.379 6.370 -7.400 1.00 98.81 197 ILE A CA 1
ATOM 1419 C C . ILE A 1 197 ? -4.542 6.200 -5.892 1.00 98.81 197 ILE A C 1
ATOM 1421 O O . ILE A 1 197 ? -5.326 6.907 -5.265 1.00 98.81 197 ILE A O 1
ATOM 1425 N N . VAL A 1 198 ? -3.821 5.256 -5.299 1.00 98.31 198 VAL A N 1
ATOM 1426 C CA . VAL A 1 198 ? -3.803 5.054 -3.847 1.00 98.31 198 VAL A CA 1
ATOM 1427 C C . VAL A 1 198 ? -2.379 5.062 -3.330 1.00 98.31 198 VAL A C 1
ATOM 1429 O O . VAL A 1 198 ? -1.435 4.693 -4.036 1.00 98.31 198 VAL A O 1
ATOM 1432 N N . GLY A 1 199 ? -2.219 5.473 -2.082 1.00 97.50 199 GLY A N 1
ATOM 1433 C CA . GLY A 1 199 ? -0.906 5.594 -1.485 1.00 97.50 199 GLY A CA 1
ATOM 1434 C C . GLY A 1 199 ? -0.956 6.020 -0.033 1.00 97.50 199 GLY A C 1
ATOM 1435 O O . GLY A 1 199 ? -1.972 5.858 0.643 1.00 97.50 199 GLY A O 1
ATOM 1436 N N . ARG A 1 200 ? 0.162 6.567 0.432 1.00 96.06 200 ARG A N 1
ATOM 1437 C CA . ARG A 1 200 ? 0.296 7.148 1.768 1.00 96.06 200 ARG A CA 1
ATOM 1438 C C . ARG A 1 200 ? 0.822 8.573 1.676 1.00 96.06 200 ARG A C 1
ATOM 1440 O O . ARG A 1 200 ? 1.646 8.862 0.810 1.00 96.06 200 ARG A O 1
ATOM 1447 N N . SER A 1 201 ? 0.362 9.432 2.568 1.00 96.94 201 SER A N 1
ATOM 1448 C CA . SER A 1 201 ? 0.815 10.811 2.690 1.00 96.94 201 SER A CA 1
ATOM 1449 C C . SER A 1 201 ? 0.962 11.170 4.159 1.00 96.94 201 SER A C 1
ATOM 1451 O O . SER A 1 201 ? 0.231 10.650 5.004 1.00 96.94 201 SER A O 1
ATOM 1453 N N . ALA A 1 202 ? 1.891 12.069 4.456 1.00 94.00 202 ALA A N 1
ATOM 1454 C CA . ALA A 1 202 ? 1.872 12.766 5.726 1.00 94.00 202 ALA A CA 1
ATOM 1455 C C . ALA A 1 202 ? 0.627 13.659 5.798 1.00 94.00 202 ALA A C 1
ATOM 1457 O O . ALA A 1 202 ? 0.169 14.183 4.782 1.00 94.00 202 ALA A O 1
ATOM 1458 N N . SER A 1 203 ? 0.061 13.775 6.994 1.00 91.25 203 SER A N 1
ATOM 1459 C CA . SER A 1 203 ? -1.112 14.594 7.295 1.00 91.25 203 SER A CA 1
ATOM 1460 C C . SER A 1 203 ? -1.106 14.992 8.775 1.00 91.25 203 SER A C 1
ATOM 1462 O O . SER A 1 203 ? -0.220 14.605 9.544 1.00 91.25 203 SER A O 1
ATOM 1464 N N . SER A 1 204 ? -2.152 15.694 9.215 1.00 88.69 204 SER A N 1
ATOM 1465 C CA . SER A 1 204 ? -2.396 15.951 10.645 1.00 88.69 204 SER A CA 1
ATOM 1466 C C . SER A 1 204 ? -2.541 14.684 11.515 1.00 88.69 204 SER A C 1
ATOM 1468 O O . SER A 1 204 ? -2.403 14.772 12.735 1.00 88.69 204 SER A O 1
ATOM 1470 N N . ASN A 1 205 ? -2.780 13.508 10.918 1.00 81.88 205 ASN A N 1
ATOM 1471 C CA . ASN A 1 205 ? -2.885 12.225 11.623 1.00 81.88 205 ASN A CA 1
ATOM 1472 C C . ASN A 1 205 ? -1.549 11.452 11.701 1.00 81.88 205 ASN A C 1
ATOM 1474 O O . ASN A 1 205 ? -1.510 10.362 12.277 1.00 81.88 205 ASN A O 1
ATOM 1478 N N . GLY A 1 206 ? -0.463 11.995 11.138 1.00 83.00 206 GLY A N 1
ATOM 1479 C CA . GLY A 1 206 ? 0.878 11.401 11.130 1.00 83.00 206 GLY A CA 1
ATOM 1480 C C . GLY A 1 206 ? 1.444 11.188 9.723 1.00 83.00 206 GLY A C 1
ATOM 1481 O O . GLY A 1 206 ? 0.822 11.527 8.723 1.00 83.00 206 GLY A O 1
ATOM 1482 N N . ASP A 1 207 ? 2.633 10.588 9.639 1.00 84.00 207 ASP A N 1
ATOM 1483 C CA . ASP A 1 207 ? 3.431 10.544 8.398 1.00 84.00 207 ASP A CA 1
ATOM 1484 C C . ASP A 1 207 ? 2.962 9.516 7.347 1.00 84.00 207 ASP A C 1
ATOM 1486 O O . ASP A 1 207 ? 3.555 9.399 6.274 1.00 84.00 207 ASP A O 1
ATOM 1490 N N . ASN A 1 208 ? 1.946 8.704 7.657 1.00 86.56 208 ASN A N 1
ATOM 1491 C CA . ASN A 1 208 ? 1.543 7.556 6.836 1.00 86.56 208 ASN A CA 1
ATOM 1492 C C . ASN A 1 208 ? 0.018 7.371 6.771 1.00 86.56 208 ASN A C 1
ATOM 1494 O O . ASN A 1 208 ? -0.475 6.249 6.899 1.00 86.56 208 ASN A O 1
ATOM 1498 N N . GLU A 1 209 ? -0.742 8.449 6.577 1.00 91.12 209 GLU A N 1
ATOM 1499 C CA . GLU A 1 209 ? -2.180 8.329 6.333 1.00 91.12 209 GLU A CA 1
ATOM 1500 C C . GLU A 1 209 ? -2.443 7.821 4.911 1.00 91.12 209 GLU A C 1
ATOM 1502 O O . GLU A 1 209 ? -1.892 8.326 3.930 1.00 91.12 209 GLU A O 1
ATOM 1507 N N . ALA A 1 210 ? -3.279 6.789 4.795 1.00 92.75 210 ALA A N 1
ATOM 1508 C CA . ALA A 1 210 ? -3.674 6.250 3.504 1.00 92.75 210 ALA A CA 1
ATOM 1509 C C . ALA A 1 210 ? -4.548 7.263 2.755 1.00 92.75 210 ALA A C 1
ATOM 1511 O O . ALA A 1 210 ? -5.466 7.848 3.332 1.00 92.75 210 ALA A O 1
ATOM 1512 N N . PHE A 1 211 ? -4.302 7.432 1.458 1.00 95.75 211 PHE A N 1
ATOM 1513 C CA . PHE A 1 211 ? -5.104 8.303 0.608 1.00 95.75 211 PHE A CA 1
ATOM 1514 C C . PHE A 1 211 ? -5.639 7.571 -0.618 1.00 95.75 211 PHE A C 1
ATOM 1516 O O . PHE A 1 211 ? -5.044 6.614 -1.125 1.00 95.75 211 PHE A O 1
ATOM 1523 N N . ARG A 1 212 ? -6.745 8.105 -1.132 1.00 97.62 212 ARG A N 1
ATOM 1524 C CA . ARG A 1 212 ? -7.230 7.900 -2.492 1.00 97.62 212 ARG A CA 1
ATOM 1525 C C . ARG A 1 212 ? -7.147 9.225 -3.235 1.00 97.62 212 ARG A C 1
ATOM 1527 O O . ARG A 1 212 ? -7.620 10.236 -2.736 1.00 97.62 212 ARG A O 1
ATOM 1534 N N . TRP A 1 213 ? -6.568 9.211 -4.423 1.00 98.38 213 TRP A N 1
ATOM 1535 C CA . TRP A 1 213 ? -6.507 10.352 -5.320 1.00 98.38 213 TRP A CA 1
ATOM 1536 C C . TRP A 1 213 ? -7.315 10.062 -6.579 1.00 98.38 213 TRP A C 1
ATOM 1538 O O . TRP A 1 213 ? -7.189 8.991 -7.178 1.00 98.38 213 TRP A O 1
ATOM 1548 N N . GLU A 1 214 ? -8.152 11.014 -6.972 1.00 97.31 214 GLU A N 1
ATOM 1549 C CA . GLU A 1 214 ? -8.934 10.969 -8.206 1.00 97.31 214 GLU A CA 1
ATOM 1550 C C . GLU A 1 214 ? -9.230 12.403 -8.655 1.00 97.31 214 GLU A C 1
ATOM 1552 O O . GLU A 1 214 ? -9.601 13.246 -7.838 1.00 97.31 214 GLU A O 1
ATOM 1557 N N . ASN A 1 215 ? -9.066 12.686 -9.950 1.00 93.12 215 ASN A N 1
ATOM 1558 C CA . ASN A 1 215 ? -9.384 13.986 -10.556 1.00 93.12 215 ASN A CA 1
ATOM 1559 C C . ASN A 1 215 ? -8.779 15.192 -9.804 1.00 93.12 215 ASN A C 1
ATOM 1561 O O . ASN A 1 215 ? -9.464 16.180 -9.549 1.00 93.12 215 ASN A O 1
ATOM 1565 N N . GLY A 1 216 ? -7.501 15.105 -9.415 1.00 92.94 216 GLY A N 1
ATOM 1566 C CA . GLY A 1 216 ? -6.797 16.204 -8.740 1.00 92.94 216 GLY A CA 1
ATOM 1567 C C . GLY A 1 216 ? -7.077 16.331 -7.244 1.00 92.94 216 GLY A C 1
ATOM 1568 O O . GLY A 1 216 ? -6.566 17.252 -6.620 1.00 92.94 216 GLY A O 1
ATOM 1569 N N . THR A 1 217 ? -7.874 15.434 -6.660 1.00 95.50 217 THR A N 1
ATOM 1570 C CA . THR A 1 217 ? -8.302 15.544 -5.261 1.00 95.50 217 THR A CA 1
ATOM 1571 C C . THR A 1 217 ? -7.744 14.402 -4.425 1.00 95.50 217 THR A C 1
ATOM 1573 O O . THR A 1 217 ? -8.003 13.237 -4.730 1.00 95.50 217 THR A O 1
ATOM 1576 N N . PHE A 1 218 ? -7.048 14.731 -3.334 1.00 96.31 218 PHE A N 1
ATOM 1577 C CA . PHE A 1 218 ? -6.730 13.785 -2.266 1.00 96.31 218 PHE A CA 1
ATOM 1578 C C . PHE A 1 218 ? -7.927 13.593 -1.334 1.00 96.31 218 PHE A C 1
ATOM 1580 O O . PHE A 1 218 ? -8.515 14.549 -0.835 1.00 96.31 218 PHE A O 1
ATOM 1587 N N . GLN A 1 219 ? -8.255 12.339 -1.055 1.00 94.69 219 GLN A N 1
ATOM 1588 C CA . GLN A 1 219 ? -9.213 11.943 -0.035 1.00 94.69 219 GLN A CA 1
ATOM 1589 C C . GLN A 1 219 ? -8.489 11.070 0.994 1.00 94.69 219 GLN A C 1
ATOM 1591 O O . GLN A 1 219 ? -8.021 9.983 0.631 1.00 94.69 219 GLN A O 1
ATOM 1596 N N . PRO A 1 220 ? -8.372 11.509 2.261 1.00 91.94 220 PRO A N 1
ATOM 1597 C CA . PRO A 1 220 ? -7.860 10.647 3.314 1.00 91.94 220 PRO A CA 1
ATOM 1598 C C . PRO A 1 220 ? -8.817 9.468 3.510 1.00 91.94 220 PRO A C 1
ATOM 1600 O O . PRO A 1 220 ? -10.035 9.641 3.572 1.00 91.94 220 PRO A O 1
ATOM 1603 N N . LEU A 1 221 ? -8.265 8.260 3.610 1.00 85.38 221 LEU A N 1
ATOM 1604 C CA . LEU A 1 221 ? -9.029 7.044 3.901 1.00 85.38 221 LEU A CA 1
ATOM 1605 C C . LEU A 1 221 ? -9.166 6.794 5.411 1.00 85.38 221 LEU A C 1
ATOM 1607 O O . LEU A 1 221 ? -9.873 5.872 5.818 1.00 85.38 221 LEU A O 1
ATOM 1611 N N . GLY A 1 222 ? -8.526 7.629 6.236 1.00 72.94 222 GLY A N 1
ATOM 1612 C CA . GLY A 1 222 ? -8.480 7.484 7.683 1.00 72.94 222 GLY A CA 1
ATOM 1613 C C . GLY A 1 222 ? -7.604 6.315 8.132 1.00 72.94 222 GLY A C 1
ATOM 1614 O O . GLY A 1 222 ? -6.925 5.652 7.345 1.00 72.94 222 GLY A O 1
ATOM 1615 N N . SER A 1 223 ? -7.622 6.051 9.435 1.00 66.19 223 SER A N 1
ATOM 1616 C CA . SER A 1 223 ? -7.094 4.811 9.994 1.00 66.19 223 SER A CA 1
ATOM 1617 C C . SER A 1 223 ? -8.186 3.741 9.999 1.00 66.19 223 SER A C 1
ATOM 1619 O O . SER A 1 223 ? -9.367 4.040 10.182 1.00 66.19 223 SER A O 1
ATOM 1621 N N . LEU A 1 224 ? -7.797 2.472 9.840 1.00 58.47 224 LEU A N 1
ATOM 1622 C CA . LEU A 1 224 ? -8.621 1.362 10.323 1.00 58.47 224 LEU A CA 1
ATOM 1623 C C . LEU A 1 224 ? -8.797 1.625 11.820 1.00 58.47 224 LEU A C 1
ATOM 1625 O O . LEU A 1 224 ? -7.811 1.528 12.549 1.00 58.47 224 LEU A O 1
ATOM 1629 N N . GLY A 1 225 ? -9.981 2.105 12.217 1.00 50.69 225 GLY A N 1
ATOM 1630 C CA . GLY A 1 225 ? -10.222 2.782 13.492 1.00 50.69 225 GLY A CA 1
ATOM 1631 C C . GLY A 1 225 ? -9.457 2.161 14.658 1.00 50.69 225 GLY A C 1
ATOM 1632 O O . GLY A 1 225 ? -9.400 0.938 14.788 1.00 50.69 225 GLY A O 1
ATOM 1633 N N . GLY A 1 226 ? -8.842 3.014 15.485 1.00 50.78 226 GLY A N 1
ATOM 1634 C CA . GLY A 1 226 ? -8.094 2.575 16.660 1.00 50.78 226 GLY A CA 1
ATOM 1635 C C . GLY A 1 226 ? -8.889 1.530 17.441 1.00 50.78 226 GLY A C 1
ATOM 1636 O O . GLY A 1 226 ? -10.096 1.697 17.626 1.00 50.78 226 GLY A O 1
ATOM 1637 N N . PHE A 1 227 ? -8.210 0.446 17.834 1.00 54.78 227 PHE A N 1
ATOM 1638 C CA . PHE A 1 227 ? -8.762 -0.664 18.615 1.00 54.78 227 PHE A CA 1
ATOM 1639 C C . PHE A 1 227 ? -9.801 -0.171 19.634 1.00 54.78 227 PHE A C 1
ATOM 1641 O O . PHE A 1 227 ? -9.546 0.852 20.277 1.00 54.78 227 PHE A O 1
ATOM 1648 N N . PRO A 1 228 ? -10.944 -0.863 19.807 1.00 58.31 228 PRO A N 1
ATOM 1649 C CA . PRO A 1 228 ? -11.967 -0.418 20.741 1.00 58.31 228 PRO A CA 1
ATOM 1650 C C . PRO A 1 228 ? -11.348 -0.170 22.119 1.00 58.31 228 PRO A C 1
ATOM 1652 O O . PRO A 1 228 ? -10.641 -1.025 22.659 1.00 58.31 228 PRO A O 1
ATOM 1655 N N . PHE A 1 229 ? -11.588 1.015 22.679 1.00 60.22 229 PHE A N 1
ATOM 1656 C CA . PHE A 1 229 ? -11.128 1.338 24.021 1.00 60.22 229 PHE A CA 1
ATOM 1657 C C . PHE A 1 229 ? -12.106 0.742 25.035 1.00 60.22 229 PHE A C 1
ATOM 1659 O O . PHE A 1 229 ? -13.287 1.103 25.062 1.00 60.22 229 PHE A O 1
ATOM 1666 N N . LEU A 1 230 ? -11.604 -0.174 25.865 1.00 57.53 230 LEU A N 1
ATOM 1667 C CA . LEU A 1 230 ? -12.364 -0.790 26.943 1.00 57.53 230 LEU A CA 1
ATOM 1668 C C . LEU A 1 230 ? -12.150 -0.010 28.244 1.00 57.53 230 LEU A C 1
ATOM 1670 O O . LEU A 1 230 ? -11.042 0.027 28.777 1.00 57.53 230 LEU A O 1
ATOM 1674 N N . SER A 1 231 ? -13.226 0.564 28.779 1.00 62.25 231 SER A N 1
ATOM 1675 C CA . SER A 1 231 ? -13.234 1.211 30.094 1.00 62.25 231 SER A CA 1
ATOM 1676 C C . SER A 1 231 ? -14.118 0.406 31.039 1.00 62.25 231 SER A C 1
ATOM 1678 O O . SER A 1 231 ? -15.292 0.167 30.744 1.00 62.25 231 SER A O 1
ATOM 1680 N N . TYR A 1 232 ? -13.574 -0.021 32.176 1.00 59.84 232 TYR A N 1
ATOM 1681 C CA . TYR A 1 232 ? -14.340 -0.704 33.216 1.00 59.84 232 TYR A CA 1
ATOM 1682 C C . TYR A 1 232 ? -14.187 0.031 34.542 1.00 59.84 232 TYR A C 1
ATOM 1684 O O . TYR A 1 232 ? -13.095 0.449 34.929 1.00 59.84 232 TYR A O 1
ATOM 1692 N N . ALA A 1 233 ? -15.305 0.219 35.236 1.00 60.28 233 ALA A N 1
ATOM 1693 C CA . ALA A 1 233 ? -15.338 0.976 36.475 1.00 60.28 233 ALA A CA 1
ATOM 1694 C C . ALA A 1 233 ? -16.550 0.618 37.329 1.00 60.28 233 ALA A C 1
ATOM 1696 O O . ALA A 1 233 ? -17.609 0.234 36.821 1.00 60.28 233 ALA A O 1
ATOM 1697 N N . TYR A 1 234 ? -16.429 0.909 38.624 1.00 57.22 234 TYR A N 1
ATOM 1698 C CA . TYR A 1 234 ? -17.572 1.348 39.415 1.00 57.22 234 TYR A CA 1
ATOM 1699 C C . TYR A 1 234 ? -18.181 2.580 38.738 1.00 57.22 234 TYR A C 1
ATOM 1701 O O . TYR A 1 234 ? -17.458 3.531 38.420 1.00 57.22 234 TYR A O 1
ATOM 1709 N N . GLY A 1 235 ? -19.492 2.568 38.500 1.00 61.66 235 GLY A N 1
ATOM 1710 C CA . GLY A 1 235 ? -20.198 3.732 37.966 1.00 61.66 235 GLY A CA 1
ATOM 1711 C C . GLY A 1 235 ? -19.876 5.012 38.753 1.00 61.66 235 GLY A C 1
ATOM 1712 O O . GLY A 1 235 ? -19.563 4.952 39.940 1.00 61.66 235 GLY A O 1
ATOM 1713 N N . VAL A 1 236 ? -19.930 6.148 38.049 1.00 64.62 236 VAL A N 1
ATOM 1714 C CA . VAL A 1 236 ? -19.506 7.523 38.402 1.00 64.62 236 VAL A CA 1
ATOM 1715 C C . VAL A 1 236 ? -18.002 7.809 38.541 1.00 64.62 236 VAL A C 1
ATOM 1717 O O . VAL A 1 236 ? -17.662 8.944 38.852 1.00 64.62 236 VAL A O 1
ATOM 1720 N N . ASN A 1 237 ? -17.067 6.878 38.307 1.00 76.25 237 ASN A N 1
ATOM 1721 C CA . ASN A 1 237 ? -15.633 7.224 38.370 1.00 76.25 237 ASN A CA 1
ATOM 1722 C C . ASN A 1 237 ? -15.221 8.211 37.253 1.00 76.25 237 ASN A C 1
ATOM 1724 O O . ASN A 1 237 ? -15.323 7.886 36.070 1.00 76.25 237 ASN A O 1
ATOM 1728 N N . ALA A 1 238 ? -14.718 9.389 37.644 1.00 84.25 238 ALA A N 1
ATOM 1729 C CA . ALA A 1 238 ? -14.322 10.460 36.732 1.00 84.25 238 ALA A CA 1
ATOM 1730 C C . ALA A 1 238 ? -13.236 10.037 35.737 1.00 84.25 238 ALA A C 1
ATOM 1732 O O . ALA A 1 238 ? -13.398 10.280 34.548 1.00 84.25 238 ALA A O 1
ATOM 1733 N N . MET A 1 239 ? -12.213 9.300 36.187 1.00 85.06 239 MET A N 1
ATOM 1734 C CA . MET A 1 239 ? -11.115 8.850 35.318 1.00 85.06 239 MET A CA 1
ATOM 1735 C C . MET A 1 239 ? -11.616 8.017 34.135 1.00 85.06 239 MET A C 1
ATOM 1737 O O . MET A 1 239 ? -11.131 8.144 33.013 1.00 85.06 239 MET A O 1
ATOM 1741 N N . CYS A 1 240 ? -12.603 7.155 34.374 1.00 84.94 240 CYS A N 1
ATOM 1742 C CA . CYS A 1 240 ? -13.135 6.266 33.347 1.00 84.94 240 CYS A CA 1
ATOM 1743 C C . CYS A 1 240 ? -13.965 7.030 32.312 1.00 84.94 240 CYS A C 1
ATOM 1745 O O . CYS A 1 240 ? -13.941 6.664 31.138 1.00 84.94 240 CYS A O 1
ATOM 1747 N N . ILE A 1 241 ? -14.653 8.093 32.740 1.00 87.62 241 ILE A N 1
ATOM 1748 C CA . ILE A 1 241 ? -15.398 9.000 31.862 1.00 87.62 241 ILE A CA 1
ATOM 1749 C C . ILE A 1 241 ? -14.427 9.872 31.060 1.00 87.62 241 ILE A C 1
ATOM 1751 O O . ILE A 1 241 ? -14.544 9.910 29.839 1.00 87.62 241 ILE A O 1
ATOM 1755 N N . ASP A 1 242 ? -13.428 10.486 31.701 1.00 89.50 242 ASP A N 1
ATOM 1756 C CA . ASP A 1 242 ? -12.391 11.280 31.024 1.00 89.50 242 ASP A CA 1
ATOM 1757 C C . ASP A 1 242 ? -11.700 10.473 29.921 1.00 89.50 242 ASP A C 1
ATOM 1759 O O . ASP A 1 242 ? -11.526 10.952 28.799 1.00 89.50 242 ASP A O 1
ATOM 1763 N N . THR A 1 243 ? -11.366 9.212 30.212 1.00 86.62 243 THR A N 1
ATOM 1764 C CA . THR A 1 243 ? -10.705 8.350 29.227 1.00 86.62 243 THR A CA 1
ATOM 1765 C C . THR A 1 243 ? -11.616 8.022 28.040 1.00 86.62 243 THR A C 1
ATOM 1767 O O . THR A 1 243 ? -11.155 8.003 26.901 1.00 86.62 243 THR A O 1
ATOM 1770 N N . VAL A 1 244 ? -12.918 7.821 28.268 1.00 89.25 244 VAL A N 1
ATOM 1771 C CA . VAL A 1 244 ? -13.900 7.614 27.188 1.00 89.25 244 VAL A CA 1
ATOM 1772 C C . VAL A 1 244 ? -14.096 8.879 26.355 1.00 89.25 244 VAL A C 1
ATOM 1774 O O . VAL A 1 244 ? -14.132 8.801 25.128 1.00 89.25 244 VAL A O 1
ATOM 1777 N N . LEU A 1 245 ? -14.165 10.051 26.990 1.00 89.88 245 LEU A N 1
ATOM 1778 C CA . LEU A 1 245 ? -14.263 11.329 26.284 1.00 89.88 245 LEU A CA 1
ATOM 1779 C C . LEU A 1 245 ? -13.024 11.585 25.419 1.00 89.88 245 LEU A C 1
ATOM 1781 O O . LEU A 1 245 ? -13.149 12.051 24.287 1.00 89.88 245 LEU A O 1
ATOM 1785 N N . GLU A 1 246 ? -11.834 11.245 25.913 1.00 88.38 246 GLU A N 1
ATOM 1786 C CA . GLU A 1 246 ? -10.596 11.323 25.137 1.00 88.38 246 GLU A CA 1
ATOM 1787 C C . GLU A 1 246 ? -10.576 10.318 23.975 1.00 88.38 246 GLU A C 1
ATOM 1789 O O . GLU A 1 246 ? -10.248 10.690 22.847 1.00 88.38 246 GLU A O 1
ATOM 1794 N N . ALA A 1 247 ? -10.997 9.071 24.202 1.00 85.88 247 ALA A N 1
ATOM 1795 C CA . ALA A 1 247 ? -11.130 8.070 23.143 1.00 85.88 247 ALA A CA 1
ATOM 1796 C C . ALA A 1 247 ? -12.100 8.535 22.038 1.00 85.88 247 ALA A C 1
ATOM 1798 O O . ALA A 1 247 ? -11.792 8.424 20.849 1.00 85.88 247 ALA A O 1
ATOM 1799 N N . LYS A 1 248 ? -13.222 9.160 22.416 1.00 84.62 248 LYS A N 1
ATOM 1800 C CA . LYS A 1 248 ? -14.180 9.757 21.475 1.00 84.62 248 LYS A CA 1
ATOM 1801 C C . LYS A 1 248 ? -13.594 10.917 20.675 1.00 84.62 248 LYS A C 1
ATOM 1803 O O . LYS A 1 248 ? -13.801 10.973 19.464 1.00 84.62 248 LYS A O 1
ATOM 1808 N N . LYS A 1 249 ? -12.812 11.813 21.295 1.00 85.81 249 LYS A N 1
ATOM 1809 C CA . LYS A 1 249 ? -12.083 12.874 20.561 1.00 85.81 249 LYS A CA 1
ATOM 1810 C C . LYS A 1 249 ? -11.143 12.290 19.506 1.00 85.81 249 LYS A C 1
ATOM 1812 O O . LYS A 1 249 ? -10.991 12.864 18.431 1.00 85.81 249 LYS A O 1
ATOM 1817 N N . ARG A 1 250 ? -10.564 11.121 19.793 1.00 82.56 250 ARG A N 1
ATOM 1818 C CA . ARG A 1 250 ? -9.705 10.350 18.879 1.00 82.56 250 ARG A CA 1
ATOM 1819 C C . ARG A 1 250 ? -10.480 9.477 17.891 1.00 82.56 250 ARG A C 1
ATOM 1821 O O . ARG A 1 250 ? -9.861 8.701 17.169 1.00 82.56 250 ARG A O 1
ATOM 1828 N N . LYS A 1 251 ? -11.813 9.598 17.845 1.00 82.25 251 LYS A N 1
ATOM 1829 C CA . LYS A 1 251 ? -12.711 8.822 16.973 1.00 82.25 251 LYS A CA 1
ATOM 1830 C C . LYS A 1 251 ? -12.570 7.304 17.162 1.00 82.25 251 LYS A C 1
ATOM 1832 O O . LYS A 1 251 ? -12.758 6.538 16.220 1.00 82.25 251 LYS A O 1
ATOM 1837 N N . MET A 1 252 ? -12.216 6.868 18.371 1.00 82.50 252 MET A N 1
ATOM 1838 C CA . MET A 1 252 ? -12.161 5.452 18.727 1.00 82.50 252 MET A CA 1
ATOM 1839 C C . MET A 1 252 ? -13.553 4.954 19.115 1.00 82.50 252 MET A C 1
ATOM 1841 O O . MET A 1 252 ? -14.323 5.688 19.733 1.00 82.50 252 MET A O 1
ATOM 1845 N N . ILE A 1 253 ? -13.843 3.689 18.808 1.00 85.88 253 ILE A N 1
ATOM 1846 C CA . ILE A 1 253 ? -15.028 3.005 19.335 1.00 85.88 253 ILE A CA 1
ATOM 1847 C C . ILE A 1 253 ? -14.826 2.773 20.835 1.00 85.88 253 ILE A C 1
ATOM 1849 O O . ILE A 1 253 ? -13.769 2.302 21.262 1.00 85.88 253 ILE A O 1
ATOM 1853 N N . THR A 1 254 ? -15.843 3.071 21.636 1.00 88.75 254 THR A N 1
ATOM 1854 C CA . THR A 1 254 ? -15.795 2.947 23.096 1.00 88.75 254 THR A CA 1
ATOM 1855 C C . THR A 1 254 ? -16.763 1.885 23.606 1.00 88.75 254 THR A C 1
ATOM 1857 O O . THR A 1 254 ? -17.950 1.885 23.276 1.00 88.75 254 THR A O 1
ATOM 1860 N N . ILE A 1 255 ? -16.251 0.974 24.439 1.00 91.38 255 ILE A N 1
ATOM 1861 C CA . ILE A 1 255 ? -17.039 -0.067 25.108 1.00 91.38 255 ILE A CA 1
ATOM 1862 C C . ILE A 1 255 ? -16.923 0.134 26.621 1.00 91.38 255 ILE A C 1
ATOM 1864 O O . ILE A 1 255 ? -15.823 0.135 27.179 1.00 91.38 255 ILE A O 1
ATOM 1868 N N . GLY A 1 256 ? -18.061 0.304 27.293 1.00 90.19 256 GLY A N 1
ATOM 1869 C CA . GLY A 1 256 ? -18.141 0.460 28.745 1.00 90.19 256 GLY A CA 1
ATOM 1870 C C . GLY A 1 256 ? -18.711 -0.780 29.413 1.00 90.19 256 GLY A C 1
ATOM 1871 O O . GLY A 1 256 ? -19.874 -1.111 29.180 1.00 90.19 256 GLY A O 1
ATOM 1872 N N . ILE A 1 257 ? -17.928 -1.426 30.281 1.00 90.19 257 ILE A N 1
ATOM 1873 C CA . ILE A 1 257 ? -18.407 -2.515 31.145 1.00 90.19 257 ILE A CA 1
ATOM 1874 C C . ILE A 1 257 ? -18.682 -1.945 32.534 1.00 90.19 257 ILE A C 1
ATOM 1876 O O . ILE A 1 257 ? -17.765 -1.549 33.258 1.00 90.19 257 ILE A O 1
ATOM 1880 N N . THR A 1 258 ? -19.959 -1.867 32.900 1.00 89.56 258 THR A N 1
ATOM 1881 C CA . THR A 1 258 ? -20.398 -1.372 34.210 1.00 89.56 258 THR A CA 1
ATOM 1882 C C . THR A 1 258 ? -21.829 -1.830 34.501 1.00 89.56 258 THR A C 1
ATOM 1884 O O . THR A 1 258 ? -22.391 -2.632 33.761 1.00 89.56 258 THR A O 1
ATOM 1887 N N . SER A 1 259 ? -22.444 -1.332 35.570 1.00 89.00 259 SER A N 1
ATOM 1888 C CA . SER A 1 259 ? -23.851 -1.578 35.888 1.00 89.00 259 SER A CA 1
ATOM 1889 C C . SER A 1 259 ? -24.598 -0.272 36.066 1.00 89.00 259 SER A C 1
ATOM 1891 O O . SER A 1 259 ? -24.050 0.723 36.545 1.00 89.00 259 SER A O 1
ATOM 1893 N N . ARG A 1 260 ? -25.888 -0.297 35.736 1.00 90.00 260 ARG A N 1
ATOM 1894 C CA . ARG A 1 260 ? -26.791 0.814 36.028 1.00 90.00 260 ARG A CA 1
ATOM 1895 C C . ARG A 1 260 ? -27.191 0.905 37.499 1.00 90.00 260 ARG A C 1
ATOM 1897 O O . ARG A 1 260 ? -27.703 1.937 37.903 1.00 90.00 260 ARG A O 1
ATOM 1904 N N . SER A 1 261 ? -26.937 -0.122 38.311 1.00 88.19 261 SER A N 1
ATOM 1905 C CA . SER A 1 261 ? -27.427 -0.193 39.696 1.00 88.19 261 SER A CA 1
ATOM 1906 C C . SER A 1 261 ? -27.103 1.047 40.537 1.00 88.19 261 SER A C 1
ATOM 1908 O O . SER A 1 261 ? -27.971 1.534 41.256 1.00 88.19 261 SER A O 1
ATOM 1910 N N . PHE A 1 262 ? -25.890 1.595 40.419 1.00 83.88 262 PHE A N 1
ATOM 1911 C CA . PHE A 1 262 ? -25.498 2.846 41.074 1.00 83.88 262 PHE A CA 1
ATOM 1912 C C . PHE A 1 262 ? -26.198 4.058 40.467 1.00 83.88 262 PHE A C 1
ATOM 1914 O O . PHE A 1 262 ? -26.786 4.839 41.205 1.00 83.88 262 PHE A O 1
ATOM 1921 N N . ALA A 1 263 ? -26.190 4.195 39.143 1.00 82.88 263 ALA A N 1
ATOM 1922 C CA . ALA A 1 263 ? -26.844 5.314 38.470 1.00 82.88 263 ALA A CA 1
ATOM 1923 C C . ALA A 1 263 ? -28.356 5.381 38.757 1.00 82.88 263 ALA A C 1
ATOM 1925 O O . ALA A 1 263 ? -28.899 6.466 38.935 1.00 82.88 263 ALA A O 1
ATOM 1926 N N . ASP A 1 264 ? -29.014 4.224 38.843 1.00 87.62 264 ASP A N 1
ATOM 1927 C CA . ASP A 1 264 ? -30.457 4.105 39.055 1.00 87.62 264 ASP A CA 1
ATOM 1928 C C . ASP A 1 264 ? -30.856 4.278 40.531 1.00 87.62 264 ASP A C 1
ATOM 1930 O O . ASP A 1 264 ? -31.973 4.708 40.816 1.00 87.62 264 ASP A O 1
ATOM 1934 N N . SER A 1 265 ? -29.967 3.933 41.473 1.00 87.06 265 SER A N 1
ATOM 1935 C CA . SER A 1 265 ? -30.286 3.910 42.914 1.00 87.06 265 SER A CA 1
ATOM 1936 C C . SER A 1 265 ? -29.740 5.108 43.691 1.00 87.06 265 SER A C 1
ATOM 1938 O O . SER A 1 265 ? -30.156 5.336 44.830 1.00 87.06 265 SER A O 1
ATOM 1940 N N . LEU A 1 266 ? -28.800 5.869 43.122 1.00 82.88 266 LEU A N 1
ATOM 1941 C CA . LEU A 1 266 ? -28.277 7.066 43.773 1.00 82.88 266 LEU A CA 1
ATOM 1942 C C . LEU A 1 266 ? -29.355 8.166 43.845 1.00 82.88 266 LEU A C 1
ATOM 1944 O O . LEU A 1 266 ? -30.103 8.376 42.887 1.00 82.88 266 LEU A O 1
ATOM 1948 N N . PRO A 1 267 ? -29.430 8.920 44.957 1.00 83.44 267 PRO A N 1
ATOM 1949 C CA . PRO A 1 267 ? -30.300 10.087 45.042 1.00 83.44 267 PRO A CA 1
ATOM 1950 C C . PRO A 1 267 ? -30.010 11.085 43.913 1.00 83.44 267 PRO A C 1
ATOM 1952 O O . PRO A 1 267 ? -28.851 11.362 43.617 1.00 83.44 267 PRO A O 1
ATOM 1955 N N . LYS A 1 268 ? -31.047 11.697 43.324 1.00 78.69 268 LYS A N 1
ATOM 1956 C CA . LYS A 1 268 ? -30.892 12.663 42.212 1.00 78.69 268 LYS A CA 1
ATOM 1957 C C . LYS A 1 268 ? -30.021 13.880 42.552 1.00 78.69 268 LYS A C 1
ATOM 1959 O O . LYS A 1 268 ? -29.489 14.522 41.658 1.00 78.69 268 LYS A O 1
ATOM 1964 N N . ASN A 1 269 ? -29.917 14.221 43.835 1.00 82.56 269 ASN A N 1
ATOM 1965 C CA . ASN A 1 269 ? -29.088 15.307 44.355 1.00 82.56 269 ASN A CA 1
ATOM 1966 C C . ASN A 1 269 ? -27.697 14.841 44.813 1.00 82.56 269 ASN A C 1
ATOM 1968 O O . ASN A 1 269 ? -26.923 15.659 45.309 1.00 82.56 269 ASN A O 1
ATOM 1972 N N . HIS A 1 270 ? -27.375 13.550 44.689 1.00 80.94 270 HIS A N 1
ATOM 1973 C CA . HIS A 1 270 ? -26.036 13.063 44.974 1.00 80.94 270 HIS A CA 1
ATOM 1974 C C . HIS A 1 270 ? -25.075 13.659 43.934 1.00 80.94 270 HIS A C 1
ATOM 1976 O O . HIS A 1 270 ? -25.301 13.488 42.735 1.00 80.94 270 HIS A O 1
ATOM 1982 N N . PRO A 1 271 ? -23.993 14.340 44.352 1.00 76.81 271 PRO A N 1
ATOM 1983 C CA . PRO A 1 271 ? -23.052 14.928 43.410 1.00 76.81 271 PRO A CA 1
ATOM 1984 C C . PRO A 1 271 ? -22.421 13.838 42.539 1.00 76.81 271 PRO A C 1
ATOM 1986 O O . PRO A 1 271 ? -21.944 12.821 43.056 1.00 76.81 271 PRO A O 1
ATOM 1989 N N . SER A 1 272 ? -22.410 14.054 41.222 1.00 80.62 272 SER A N 1
ATOM 1990 C CA . SER A 1 272 ? -21.586 13.247 40.322 1.00 80.62 272 SER A CA 1
ATOM 1991 C C . SER A 1 272 ? -20.114 13.506 40.626 1.00 80.62 272 SER A C 1
ATOM 1993 O O . SER A 1 272 ? -19.734 14.621 40.987 1.00 80.62 272 SER A O 1
ATOM 1995 N N . ARG A 1 273 ? -19.266 12.484 40.482 1.00 81.50 273 ARG A N 1
ATOM 1996 C CA . ARG A 1 273 ? -17.816 12.664 40.654 1.00 81.50 273 ARG A CA 1
ATOM 1997 C C . ARG A 1 273 ? -17.147 13.246 39.407 1.00 81.50 273 ARG A C 1
ATOM 1999 O O . ARG A 1 273 ? -15.997 13.654 39.505 1.00 81.50 273 ARG A O 1
ATOM 2006 N N . HIS A 1 274 ? -17.837 13.288 38.265 1.00 87.38 274 HIS A N 1
ATOM 2007 C CA . HIS A 1 274 ? -17.329 13.871 37.023 1.00 87.38 274 HIS A CA 1
ATOM 2008 C C . HIS A 1 274 ? -18.059 15.190 36.691 1.00 87.38 274 HIS A C 1
ATOM 2010 O O . HIS A 1 274 ? -19.288 15.234 36.809 1.00 87.38 274 HIS A O 1
ATOM 2016 N N . PRO A 1 275 ? -17.363 16.247 36.219 1.00 87.00 275 PRO A N 1
ATOM 2017 C CA . PRO A 1 275 ? -17.974 17.549 35.923 1.00 87.00 275 PRO A CA 1
ATOM 2018 C C . PRO A 1 275 ? -19.116 17.522 34.897 1.00 87.00 275 PRO A C 1
ATOM 2020 O O . PRO A 1 275 ? -19.982 18.389 34.931 1.00 87.00 275 PRO A O 1
ATOM 2023 N N . SER A 1 276 ? -19.151 16.531 33.997 1.00 86.50 276 SER A N 1
ATOM 2024 C CA . SER A 1 276 ? -20.251 16.384 33.025 1.00 86.50 276 SER A CA 1
ATOM 2025 C C . SER A 1 276 ? -21.583 15.959 33.649 1.00 86.50 276 SER A C 1
ATOM 2027 O O . SER A 1 276 ? -22.604 15.999 32.969 1.00 86.50 276 SER A O 1
ATOM 2029 N N . GLY A 1 277 ? -21.587 15.493 34.904 1.00 85.81 277 GLY A N 1
ATOM 2030 C CA . GLY A 1 277 ? -22.786 14.980 35.569 1.00 85.81 277 GLY A CA 1
ATOM 2031 C C . GLY A 1 277 ? -23.238 13.589 35.109 1.00 85.81 277 GLY A C 1
ATOM 2032 O O . GLY A 1 277 ? -24.143 13.028 35.719 1.00 85.81 277 GLY A O 1
ATOM 2033 N N . LYS A 1 278 ? -22.605 13.010 34.085 1.00 86.12 278 LYS A N 1
ATOM 2034 C CA . LYS A 1 278 ? -23.018 11.741 33.472 1.00 86.12 278 LYS A CA 1
ATOM 2035 C C . LYS A 1 278 ? -22.324 10.520 34.071 1.00 86.12 278 LYS A C 1
ATOM 2037 O O . LYS A 1 278 ? -21.312 10.626 34.764 1.00 86.12 278 LYS A O 1
ATOM 2042 N N . ASN A 1 279 ? -22.870 9.350 33.765 1.00 86.94 279 ASN A N 1
ATOM 2043 C CA . ASN A 1 279 ? -22.318 8.035 34.060 1.00 86.94 279 ASN A CA 1
ATOM 2044 C C . ASN A 1 279 ? -21.593 7.452 32.844 1.00 86.94 279 ASN A C 1
ATOM 2046 O O . ASN A 1 279 ? -21.899 7.772 31.700 1.00 86.94 279 ASN A O 1
ATOM 2050 N N . LEU A 1 280 ? -20.690 6.502 33.095 1.00 87.94 280 LEU A N 1
ATOM 2051 C CA . LEU A 1 280 ? -19.926 5.821 32.048 1.00 87.94 280 LEU A CA 1
ATOM 2052 C C . LEU A 1 280 ? -20.818 5.200 30.957 1.00 87.94 280 LEU A C 1
ATOM 2054 O O . LEU A 1 280 ? -20.513 5.346 29.781 1.00 87.94 280 LEU A O 1
ATOM 2058 N N . TYR A 1 281 ? -21.925 4.546 31.331 1.00 89.88 281 TYR A N 1
ATOM 2059 C CA . TYR A 1 281 ? -22.821 3.893 30.365 1.00 89.88 281 TYR A CA 1
ATOM 2060 C C . TYR A 1 281 ? -23.515 4.881 29.410 1.00 89.88 281 TYR A C 1
ATOM 2062 O O . TYR A 1 281 ? -23.968 4.473 28.347 1.00 89.88 281 TYR A O 1
ATOM 2070 N N . GLU A 1 282 ? -23.600 6.161 29.784 1.00 90.62 282 GLU A N 1
ATOM 2071 C CA . GLU A 1 282 ? -24.187 7.232 28.966 1.00 90.62 282 GLU A CA 1
ATOM 2072 C C . GLU A 1 282 ? -23.163 7.831 27.994 1.00 90.62 282 GLU A C 1
ATOM 2074 O O . GLU A 1 282 ? -23.530 8.553 27.069 1.00 90.62 282 GLU A O 1
ATOM 2079 N N . GLU A 1 283 ? -21.875 7.566 28.223 1.00 90.69 283 GLU A N 1
ATOM 2080 C CA . GLU A 1 283 ? -20.770 8.173 27.487 1.00 90.69 283 GLU A CA 1
ATOM 2081 C C . GLU A 1 283 ? -20.054 7.212 26.547 1.00 90.69 283 GLU A C 1
ATOM 2083 O O . GLU A 1 283 ? -19.204 7.660 25.789 1.00 90.69 283 GLU A O 1
ATOM 2088 N N . VAL A 1 284 ? -20.395 5.927 26.535 1.00 91.19 284 VAL A N 1
ATOM 2089 C CA . VAL A 1 284 ? -19.804 4.935 25.621 1.00 91.19 284 VAL A CA 1
ATOM 2090 C C . VAL A 1 284 ? -20.692 4.676 24.408 1.00 91.19 284 VAL A C 1
ATOM 2092 O O . VAL A 1 284 ? -21.892 4.936 24.449 1.00 91.19 284 VAL A O 1
ATOM 2095 N N . ASP A 1 285 ? -20.109 4.155 23.329 1.00 92.38 285 ASP A N 1
ATOM 2096 C CA . ASP A 1 285 ? -20.860 3.747 22.134 1.00 92.38 285 ASP A CA 1
ATOM 2097 C C . ASP A 1 285 ? -21.585 2.416 22.373 1.00 92.38 285 ASP A C 1
ATOM 2099 O O . ASP A 1 285 ? -22.737 2.246 21.976 1.00 92.38 285 ASP A O 1
ATOM 2103 N N . TYR A 1 286 ? -20.928 1.493 23.085 1.00 92.56 286 TYR A N 1
ATOM 2104 C CA . TYR A 1 286 ? -21.495 0.206 23.479 1.00 92.56 286 TYR A CA 1
ATOM 2105 C C . TYR A 1 286 ? -21.436 0.022 24.992 1.00 92.56 286 TYR A C 1
ATOM 2107 O O . TYR A 1 286 ? -20.366 -0.020 25.601 1.00 92.56 286 TYR A O 1
ATOM 2115 N N . PHE A 1 287 ? -22.605 -0.134 25.603 1.00 92.50 287 PHE A N 1
ATOM 2116 C CA . PHE A 1 287 ? -22.740 -0.444 27.018 1.00 92.50 287 PHE A CA 1
ATOM 2117 C C . PHE A 1 287 ? -22.942 -1.948 27.224 1.00 92.50 287 PHE A C 1
ATOM 2119 O O . PHE A 1 287 ? -23.917 -2.527 26.745 1.00 92.50 287 PHE A O 1
ATOM 2126 N N . LEU A 1 288 ? -22.044 -2.563 27.992 1.00 92.44 288 LEU A N 1
ATOM 2127 C CA . LEU A 1 288 ? -22.169 -3.936 28.464 1.00 92.44 288 LEU A CA 1
ATOM 2128 C C . LEU A 1 288 ? -22.531 -3.923 29.950 1.00 92.44 288 LEU A C 1
ATOM 2130 O O . LEU A 1 288 ? -21.718 -3.569 30.809 1.00 92.44 288 LEU A O 1
ATOM 2134 N N . ASN A 1 289 ? -23.769 -4.309 30.247 1.00 92.88 289 ASN A N 1
ATOM 2135 C CA . ASN A 1 289 ? -24.263 -4.368 31.614 1.00 92.88 289 ASN A CA 1
ATOM 2136 C C . ASN A 1 289 ? -23.719 -5.608 32.335 1.00 92.88 289 ASN A C 1
ATOM 2138 O O . ASN A 1 289 ? -24.164 -6.721 32.069 1.00 92.88 289 ASN A O 1
ATOM 2142 N N . CYS A 1 290 ? -22.803 -5.424 33.285 1.00 91.19 290 CYS A N 1
ATOM 2143 C CA . CYS A 1 290 ? -22.265 -6.521 34.094 1.00 91.19 290 CYS A CA 1
ATOM 2144 C C . CYS A 1 290 ? -23.172 -6.915 35.273 1.00 91.19 290 CYS A C 1
ATOM 2146 O O . CYS A 1 290 ? -22.822 -7.807 36.045 1.00 91.19 290 CYS A O 1
ATOM 2148 N N . HIS A 1 291 ? -24.319 -6.239 35.441 1.00 90.88 291 HIS A N 1
ATOM 2149 C CA . HIS A 1 291 ? -25.311 -6.496 36.491 1.00 90.88 291 HIS A CA 1
ATOM 2150 C C . HIS A 1 291 ? -24.765 -6.440 37.929 1.00 90.88 291 HIS A C 1
ATOM 2152 O O . HIS A 1 291 ? -25.372 -6.987 38.848 1.00 90.88 291 HIS A O 1
ATOM 2158 N N . LEU A 1 292 ? -23.654 -5.725 38.146 1.00 89.31 292 LEU A N 1
ATOM 2159 C CA . LEU A 1 292 ? -23.117 -5.439 39.476 1.00 89.31 292 LEU A CA 1
ATOM 2160 C C . LEU A 1 292 ? -24.222 -4.849 40.379 1.00 89.31 292 LEU A C 1
ATOM 2162 O O . LEU A 1 292 ? -24.816 -3.832 39.996 1.00 89.31 292 LEU A O 1
ATOM 2166 N N . PRO A 1 293 ? -24.518 -5.437 41.551 1.00 88.69 293 PRO A N 1
ATOM 2167 C CA . PRO A 1 293 ? -25.522 -4.914 42.474 1.00 88.69 293 PRO A CA 1
ATOM 2168 C C . PRO A 1 293 ? -25.114 -3.573 43.095 1.00 88.69 293 PRO A C 1
ATOM 2170 O O . PRO A 1 293 ? -23.933 -3.232 43.189 1.00 88.69 293 PRO A O 1
ATOM 2173 N N . TYR A 1 294 ? -26.112 -2.811 43.548 1.00 87.69 294 TYR A N 1
ATOM 2174 C CA . TYR A 1 294 ? -25.875 -1.552 44.251 1.00 87.69 294 TYR A CA 1
ATOM 2175 C C . TYR A 1 294 ? -25.061 -1.783 45.532 1.00 87.69 294 TYR A C 1
ATOM 2177 O O . TYR A 1 294 ? -25.324 -2.723 46.281 1.00 87.69 294 TYR A O 1
ATOM 2185 N N . GLY A 1 295 ? -24.079 -0.916 45.784 1.00 85.56 295 GLY A N 1
ATOM 2186 C CA . GLY A 1 295 ? -23.210 -0.984 46.961 1.00 85.56 295 GLY A CA 1
ATOM 2187 C C . GLY A 1 295 ? -22.030 -1.956 46.855 1.00 85.56 295 GLY A C 1
ATOM 2188 O O . GLY A 1 295 ? -21.194 -1.938 47.750 1.00 85.56 295 GLY A O 1
ATOM 2189 N N . ASP A 1 296 ? -21.940 -2.758 45.782 1.00 88.81 296 ASP A N 1
ATOM 2190 C CA . ASP A 1 296 ? -20.887 -3.766 45.565 1.00 88.81 296 ASP A CA 1
ATOM 2191 C C . ASP A 1 296 ? -20.582 -4.628 46.805 1.00 88.81 296 ASP A C 1
ATOM 2193 O O . ASP A 1 296 ? -19.440 -4.789 47.228 1.00 88.81 296 ASP A O 1
ATOM 2197 N N . ALA A 1 297 ? -21.630 -5.150 47.435 1.00 89.56 297 ALA A N 1
ATOM 2198 C CA . ALA A 1 297 ? -21.511 -6.075 48.550 1.00 89.56 297 ALA A CA 1
ATOM 2199 C C . ALA A 1 297 ? -22.818 -6.852 48.718 1.00 89.56 297 ALA A C 1
ATOM 2201 O O . ALA A 1 297 ? -23.891 -6.253 48.836 1.00 89.56 297 ALA A O 1
ATOM 2202 N N . VAL A 1 298 ? -22.740 -8.184 48.734 1.00 92.94 298 VAL A N 1
ATOM 2203 C CA . VAL A 1 298 ? -23.932 -9.057 48.708 1.00 92.94 298 VAL A CA 1
ATOM 2204 C C . VAL A 1 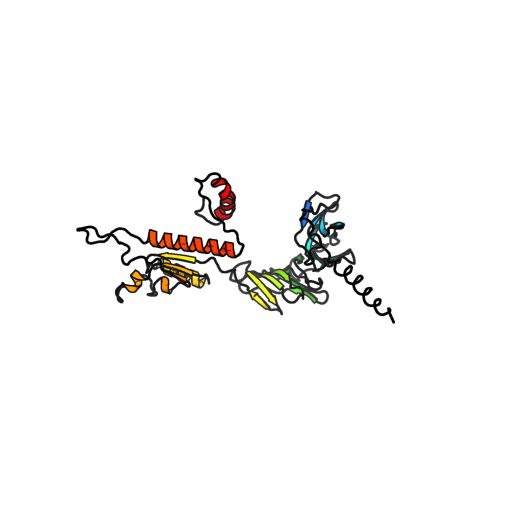298 ? -24.146 -9.883 49.975 1.00 92.94 298 VAL A C 1
ATOM 2206 O O . VAL A 1 298 ? -25.215 -10.462 50.144 1.00 92.94 298 VAL A O 1
ATOM 2209 N N . VAL A 1 299 ? -23.173 -9.924 50.885 1.00 94.12 299 VAL A N 1
ATOM 2210 C CA . VAL A 1 299 ? -23.225 -10.737 52.106 1.00 94.12 299 VAL A CA 1
ATOM 2211 C C . VAL A 1 299 ? -23.546 -9.864 53.312 1.00 94.12 299 VAL A C 1
ATOM 2213 O O . VAL A 1 299 ? -22.796 -8.954 53.661 1.00 94.12 299 VAL A O 1
ATOM 2216 N N . GLU A 1 300 ? -24.646 -10.168 53.990 1.00 96.12 300 GLU A N 1
ATOM 2217 C CA . GLU A 1 300 ? -24.971 -9.591 55.293 1.00 96.12 300 GLU A CA 1
ATOM 2218 C C . GLU A 1 300 ? -24.308 -10.408 56.406 1.00 96.12 300 GLU A C 1
ATOM 2220 O O . GLU A 1 300 ? -24.402 -11.633 56.434 1.00 96.12 300 GLU A O 1
ATOM 2225 N N . VAL A 1 301 ? -23.636 -9.729 57.337 1.00 95.12 301 VAL A N 1
ATOM 2226 C CA . VAL A 1 301 ? -23.021 -10.360 58.511 1.00 95.12 301 VAL A CA 1
ATOM 2227 C C . VAL A 1 301 ? -23.733 -9.844 59.749 1.00 95.12 301 VAL A C 1
ATOM 2229 O O . VAL A 1 301 ? -23.852 -8.634 59.944 1.00 95.12 301 VAL A O 1
ATOM 2232 N N . GLN A 1 302 ? -24.212 -10.755 60.597 1.00 95.50 302 GLN A N 1
ATOM 2233 C CA . GLN A 1 302 ? -24.962 -10.389 61.796 1.00 95.50 302 GLN A CA 1
ATOM 2234 C C . GLN A 1 302 ? -24.159 -9.397 62.653 1.00 95.50 302 GLN A C 1
ATOM 2236 O O . GLN A 1 302 ? -22.983 -9.617 62.933 1.00 95.50 302 GLN A O 1
ATOM 2241 N N . ARG A 1 303 ? -24.815 -8.313 63.092 1.00 93.81 303 ARG A N 1
ATOM 2242 C CA . ARG A 1 303 ? -24.225 -7.196 63.863 1.00 93.81 303 ARG A CA 1
ATOM 2243 C C . ARG A 1 303 ? -23.229 -6.313 63.094 1.00 93.81 303 ARG A C 1
ATOM 2245 O O . ARG A 1 303 ? -22.757 -5.339 63.674 1.00 93.81 303 ARG A O 1
ATOM 2252 N N . CYS A 1 304 ? -22.935 -6.593 61.825 1.00 93.12 304 CYS A N 1
ATOM 2253 C CA . CYS A 1 304 ? -22.194 -5.681 60.958 1.00 93.12 304 CYS A CA 1
ATOM 2254 C C . CYS A 1 304 ? -23.189 -4.781 60.202 1.00 93.12 304 CYS A C 1
ATOM 2256 O O . CYS A 1 304 ? -24.022 -5.304 59.464 1.00 93.12 304 CYS A O 1
ATOM 2258 N N . PRO A 1 305 ? -23.130 -3.445 60.348 1.00 91.12 305 PRO A N 1
ATOM 2259 C CA . PRO A 1 305 ? -24.048 -2.543 59.646 1.00 91.12 305 PRO A CA 1
ATOM 2260 C C . PRO A 1 305 ? -23.777 -2.459 58.134 1.00 91.12 305 PRO A C 1
ATOM 2262 O O . PRO A 1 305 ? -24.644 -2.032 57.380 1.00 91.12 305 PRO A O 1
ATOM 2265 N N . GLN A 1 306 ? -22.583 -2.861 57.689 1.00 91.06 306 GLN A N 1
ATOM 2266 C CA . GLN A 1 306 ? -22.152 -2.816 56.296 1.00 91.06 306 GLN A CA 1
ATOM 2267 C C . GLN A 1 306 ? -22.122 -4.231 55.706 1.00 91.06 306 GLN A C 1
ATOM 2269 O O . GLN A 1 306 ? -21.570 -5.152 56.312 1.00 91.06 306 GLN A O 1
ATOM 2274 N N . LYS A 1 307 ? -22.678 -4.401 54.502 1.00 92.19 307 LYS A N 1
ATOM 2275 C CA . LYS A 1 307 ? -22.549 -5.653 53.741 1.00 92.19 307 LYS A CA 1
ATOM 2276 C C . LYS A 1 307 ? -21.093 -5.882 53.326 1.00 92.19 307 LYS A C 1
ATOM 2278 O O . LYS A 1 307 ? -20.366 -4.928 53.057 1.00 92.19 307 LYS A O 1
ATOM 2283 N N . THR A 1 308 ? -20.687 -7.144 53.234 1.00 92.69 308 THR A N 1
ATOM 2284 C CA . THR A 1 308 ? -19.386 -7.588 52.708 1.00 92.69 308 THR A CA 1
ATOM 2285 C C . THR A 1 308 ? -19.571 -8.470 51.467 1.00 92.69 308 THR A C 1
ATOM 2287 O O . THR A 1 308 ? -20.685 -8.636 50.974 1.00 92.69 308 THR A O 1
ATOM 2290 N N . GLY A 1 309 ? -18.485 -9.028 50.937 1.00 90.38 309 GLY A N 1
ATOM 2291 C CA . GLY A 1 309 ? -18.494 -9.841 49.722 1.00 90.38 309 GLY A CA 1
ATOM 2292 C C . GLY A 1 309 ? -18.638 -8.980 48.468 1.00 90.38 309 GLY A C 1
ATOM 2293 O O . GLY A 1 309 ? -19.707 -9.003 47.856 1.00 90.38 309 GLY A O 1
ATOM 2294 N N . PRO A 1 310 ? -17.599 -8.206 48.100 1.00 89.88 310 PRO A N 1
ATOM 2295 C CA . PRO A 1 310 ? -17.599 -7.441 46.864 1.00 89.88 310 PRO A CA 1
ATOM 2296 C C . PRO A 1 310 ? -17.624 -8.361 45.644 1.00 89.88 310 PRO A C 1
ATOM 2298 O O . PRO A 1 310 ? -16.949 -9.390 45.589 1.00 89.88 310 PRO A O 1
ATOM 2301 N N . THR A 1 311 ? -18.429 -7.978 44.663 1.00 89.88 311 THR A N 1
ATOM 2302 C CA . THR A 1 311 ? -18.764 -8.767 43.468 1.00 89.88 311 THR A CA 1
ATOM 2303 C C . THR A 1 311 ? -18.282 -8.129 42.173 1.00 89.88 311 THR A C 1
ATOM 2305 O O . THR A 1 311 ? -18.207 -8.813 41.157 1.00 89.88 311 THR A O 1
ATOM 2308 N N . SER A 1 312 ? -17.911 -6.850 42.193 1.00 87.12 312 SER A N 1
ATOM 2309 C CA . SER A 1 312 ? -17.487 -6.073 41.024 1.00 87.12 312 SER A CA 1
ATOM 2310 C C . SER A 1 312 ? -16.408 -6.766 40.203 1.00 87.12 312 SER A C 1
ATOM 2312 O O . SER A 1 312 ? -16.553 -6.870 38.986 1.00 87.12 312 SER A O 1
ATOM 2314 N N . THR A 1 313 ? -15.364 -7.298 40.844 1.00 85.44 313 THR A N 1
ATOM 2315 C CA . THR A 1 313 ? -14.307 -8.056 40.161 1.00 85.44 313 THR A CA 1
ATOM 2316 C C . THR A 1 313 ? -14.879 -9.265 39.430 1.00 85.44 313 THR A C 1
ATOM 2318 O O . THR A 1 313 ? -14.586 -9.452 38.254 1.00 85.44 313 THR A O 1
ATOM 2321 N N . PHE A 1 314 ? -15.740 -10.051 40.082 1.00 88.94 314 PHE A N 1
ATOM 2322 C CA . PHE A 1 314 ? -16.365 -11.223 39.468 1.00 88.94 314 PHE A CA 1
ATOM 2323 C C . PHE A 1 314 ? -17.270 -10.832 38.299 1.00 88.94 314 PHE A C 1
ATOM 2325 O O . PHE A 1 314 ? -17.111 -11.372 37.208 1.00 88.94 314 PHE A O 1
ATOM 2332 N N . CYS A 1 315 ? -18.167 -9.863 38.495 1.00 90.06 315 CYS A N 1
ATOM 2333 C CA . CYS A 1 315 ? -19.083 -9.382 37.461 1.00 90.06 315 CYS A CA 1
ATOM 2334 C C . CYS A 1 315 ? -18.328 -8.844 36.238 1.00 90.06 315 CYS A C 1
ATOM 2336 O O . CYS A 1 315 ? -18.639 -9.211 35.103 1.00 90.06 315 CYS A O 1
ATOM 2338 N N . ASN A 1 316 ? -17.313 -8.004 36.458 1.00 87.12 316 ASN A N 1
ATOM 2339 C CA . ASN A 1 316 ? -16.536 -7.406 35.375 1.00 87.12 316 ASN A CA 1
ATOM 2340 C C . ASN A 1 316 ? -15.678 -8.448 34.651 1.00 87.12 316 ASN A C 1
ATOM 2342 O O . ASN A 1 316 ? -15.759 -8.535 33.430 1.00 87.12 316 ASN A O 1
ATOM 2346 N N . VAL A 1 317 ? -14.906 -9.270 35.372 1.00 88.06 317 VAL A N 1
ATOM 2347 C CA . VAL A 1 317 ? -14.048 -10.305 34.761 1.00 88.06 317 VAL A CA 1
ATOM 2348 C C . VAL A 1 317 ? -14.884 -11.327 33.997 1.00 88.06 317 VAL A C 1
ATOM 2350 O O . VAL A 1 317 ? -14.527 -11.693 32.880 1.00 88.06 317 VAL A O 1
ATOM 2353 N N . PHE A 1 318 ? -16.020 -11.754 34.551 1.00 92.94 318 PHE A N 1
ATOM 2354 C CA . PHE A 1 318 ? -16.927 -12.665 33.859 1.00 92.94 318 PHE A CA 1
ATOM 2355 C C . PHE A 1 318 ? -17.460 -12.051 32.558 1.00 92.94 318 PHE A C 1
ATOM 2357 O O . PHE A 1 318 ? -17.401 -12.691 31.512 1.00 92.94 318 PHE A O 1
ATOM 2364 N N . THR A 1 319 ? -17.894 -10.787 32.596 1.00 92.44 319 THR A N 1
ATOM 2365 C CA . THR A 1 319 ? -18.380 -10.072 31.403 1.00 92.44 319 THR A CA 1
ATOM 2366 C C . THR A 1 319 ? -17.279 -9.901 30.350 1.00 92.44 319 THR A C 1
ATOM 2368 O O . THR A 1 319 ? -17.525 -10.128 29.168 1.00 92.44 319 THR A O 1
ATOM 2371 N N . ILE A 1 320 ? -16.051 -9.563 30.765 1.00 89.94 320 ILE A N 1
ATOM 2372 C CA . ILE A 1 320 ? -14.887 -9.461 29.868 1.00 89.94 320 ILE A CA 1
ATOM 2373 C C . ILE A 1 320 ? -14.584 -10.815 29.223 1.00 89.94 320 ILE A C 1
ATOM 2375 O O . ILE A 1 320 ? -14.374 -10.881 28.016 1.00 89.94 320 ILE A O 1
ATOM 2379 N N . ASN A 1 321 ? -14.604 -11.903 29.994 1.00 92.31 321 ASN A N 1
ATOM 2380 C CA . ASN A 1 321 ? -14.370 -13.240 29.454 1.00 92.31 321 ASN A CA 1
ATOM 2381 C C . ASN A 1 321 ? -15.439 -13.636 28.429 1.00 92.31 321 ASN A C 1
ATOM 2383 O O . ASN A 1 321 ? -15.093 -14.192 27.390 1.00 92.31 321 ASN A O 1
ATOM 2387 N N . LEU A 1 322 ? -16.714 -13.311 28.667 1.00 95.06 322 LEU A N 1
ATOM 2388 C CA . LEU A 1 322 ? -17.772 -13.530 27.676 1.00 95.06 322 LEU A CA 1
ATOM 2389 C C . LEU A 1 322 ? -17.527 -12.726 26.395 1.00 95.06 322 LEU A C 1
ATOM 2391 O O . LEU A 1 322 ? -17.611 -13.287 25.305 1.00 95.06 322 LEU A O 1
ATOM 2395 N N . LEU A 1 323 ? -17.153 -11.448 26.516 1.00 92.06 323 LEU A N 1
ATOM 2396 C CA . LEU A 1 323 ? -16.797 -10.614 25.366 1.00 92.06 323 LEU A CA 1
ATOM 2397 C C . LEU A 1 323 ? -15.623 -11.213 24.573 1.00 92.06 323 LEU A C 1
ATOM 2399 O O . LEU A 1 323 ? -15.679 -11.273 23.345 1.00 92.06 323 LEU A O 1
ATOM 2403 N N . MET A 1 324 ? -14.583 -11.694 25.259 1.00 92.06 324 MET A N 1
ATOM 2404 C CA . MET A 1 324 ? -13.436 -12.353 24.625 1.00 92.06 324 MET A CA 1
ATOM 2405 C C . MET A 1 324 ? -13.842 -13.642 23.902 1.00 92.06 324 MET A C 1
ATOM 2407 O O . MET A 1 324 ? -13.416 -13.862 22.770 1.00 92.06 324 MET A O 1
ATOM 2411 N N . ILE A 1 325 ? -14.696 -14.470 24.513 1.00 95.56 325 ILE A N 1
ATOM 2412 C CA . ILE A 1 325 ? -15.206 -15.708 23.904 1.00 95.56 325 ILE A CA 1
ATOM 2413 C C . ILE A 1 325 ? -15.995 -15.405 22.623 1.00 95.56 325 ILE A C 1
ATOM 2415 O O . ILE A 1 325 ? -15.748 -16.034 21.595 1.00 95.56 325 ILE A O 1
ATOM 2419 N N . GLU A 1 326 ? -16.909 -14.434 22.653 1.00 96.12 326 GLU A N 1
ATOM 2420 C CA . GLU A 1 326 ? -17.687 -14.049 21.465 1.00 96.12 326 GLU A CA 1
ATOM 2421 C C . GLU A 1 326 ? -16.813 -13.401 20.382 1.00 96.12 326 GLU A C 1
ATOM 2423 O O . GLU A 1 326 ? -17.004 -13.657 19.192 1.00 96.12 326 GLU A O 1
ATOM 2428 N N . THR A 1 327 ? -15.786 -12.642 20.779 1.00 92.81 327 THR A N 1
ATOM 2429 C CA . THR A 1 327 ? -14.797 -12.086 19.841 1.00 92.81 327 THR A CA 1
ATOM 2430 C C . THR A 1 327 ? -14.048 -13.201 19.108 1.00 92.81 327 THR A C 1
ATOM 2432 O O . THR A 1 327 ? -13.922 -13.160 17.887 1.00 92.81 327 THR A O 1
ATOM 2435 N N . VAL A 1 328 ? -13.595 -14.231 19.830 1.00 95.88 328 VAL A N 1
ATOM 2436 C CA . VAL A 1 328 ? -12.913 -15.403 19.250 1.00 95.88 328 VAL A CA 1
ATOM 2437 C C . VAL A 1 328 ? -13.808 -16.140 18.260 1.00 95.88 328 VAL A C 1
ATOM 2439 O O . VAL A 1 328 ? -13.361 -16.442 17.156 1.00 95.88 328 VAL A O 1
ATOM 2442 N N . LYS A 1 329 ? -15.068 -16.407 18.629 1.00 96.81 329 LYS A N 1
ATOM 2443 C CA . LYS A 1 329 ? -16.037 -17.061 17.734 1.00 96.81 329 LYS A CA 1
ATOM 2444 C C . LYS A 1 329 ? -16.231 -16.264 16.448 1.00 96.81 329 LYS A C 1
ATOM 2446 O O . LYS A 1 329 ? -16.084 -16.820 15.366 1.00 96.81 329 LYS A O 1
ATOM 2451 N N . THR A 1 330 ? -16.466 -14.959 16.576 1.00 95.69 330 THR A N 1
ATOM 2452 C CA . THR A 1 330 ? -16.679 -14.064 15.431 1.00 95.69 330 THR A CA 1
ATOM 2453 C C . THR A 1 330 ? -15.460 -14.038 14.503 1.00 95.69 330 THR A C 1
ATOM 2455 O O . THR A 1 330 ? -15.606 -14.133 13.289 1.00 95.69 330 THR A O 1
ATOM 2458 N N . LEU A 1 331 ? -14.240 -13.969 15.052 1.00 92.69 331 LEU A N 1
ATOM 2459 C CA . LEU A 1 331 ? -13.012 -14.006 14.247 1.00 92.69 331 LEU A CA 1
ATOM 2460 C C . LEU A 1 331 ? -12.883 -15.313 13.454 1.00 92.69 331 LEU A C 1
ATOM 2462 O O . LEU A 1 331 ? -12.575 -15.278 12.263 1.00 92.69 331 LEU A O 1
ATOM 2466 N N . LEU A 1 332 ? -13.176 -16.451 14.085 1.00 95.06 332 LEU A N 1
ATOM 2467 C CA . LEU A 1 332 ? -13.143 -17.754 13.421 1.00 95.06 332 LEU A CA 1
ATOM 2468 C C . LEU A 1 332 ? -14.202 -17.867 12.315 1.00 95.06 332 LEU A C 1
ATOM 2470 O O . LEU A 1 332 ? -13.898 -18.378 11.238 1.00 95.06 332 LEU A O 1
ATOM 2474 N N . GLU A 1 333 ? -15.414 -17.349 12.534 1.00 96.12 333 GLU A N 1
ATOM 2475 C CA . GLU A 1 333 ? -16.467 -17.274 11.505 1.00 96.12 333 GLU A CA 1
ATOM 2476 C C . GLU A 1 333 ? -16.047 -16.418 10.300 1.00 96.12 333 GLU A C 1
ATOM 2478 O O . GLU A 1 333 ? -16.433 -16.699 9.167 1.00 96.12 333 GLU A O 1
ATOM 2483 N N . MET A 1 334 ? -15.198 -15.413 10.527 1.00 93.62 334 MET A N 1
ATOM 2484 C CA . MET A 1 334 ? -14.592 -14.583 9.480 1.00 93.62 334 MET A CA 1
ATOM 2485 C C . MET A 1 334 ? -13.371 -15.236 8.803 1.00 93.62 334 MET A C 1
ATOM 2487 O O . MET A 1 334 ? -12.756 -14.617 7.935 1.00 93.62 334 MET A O 1
ATOM 2491 N N . GLY A 1 335 ? -12.990 -16.461 9.187 1.00 94.19 335 GLY A N 1
ATOM 2492 C CA . GLY A 1 335 ? -11.800 -17.148 8.672 1.00 94.19 335 GLY A CA 1
ATOM 2493 C C . GLY A 1 335 ? -10.474 -16.602 9.217 1.00 94.19 335 GLY A C 1
ATOM 2494 O O . GLY A 1 335 ? -9.422 -16.848 8.628 1.00 94.19 335 GLY A O 1
ATOM 2495 N N . VAL A 1 336 ? -10.511 -15.851 10.322 1.00 94.00 336 VAL A N 1
ATOM 2496 C CA . VAL A 1 336 ? -9.330 -15.295 10.994 1.00 94.00 336 VAL A CA 1
ATOM 2497 C C . VAL A 1 336 ? -8.950 -16.188 12.170 1.00 94.00 336 VAL A C 1
ATOM 2499 O O . VAL A 1 336 ? -9.755 -16.417 13.068 1.00 94.00 336 VAL A O 1
ATOM 2502 N N . GLU A 1 337 ? -7.702 -16.657 12.205 1.00 92.12 337 GLU A N 1
ATOM 2503 C CA . GLU A 1 337 ? -7.170 -17.406 13.345 1.00 92.12 337 GLU A CA 1
ATOM 2504 C C . GLU A 1 337 ? -6.772 -16.444 14.487 1.00 92.12 337 GLU A C 1
ATOM 2506 O O . GLU A 1 337 ? -5.869 -15.616 14.311 1.00 92.12 337 GLU A O 1
ATOM 2511 N N . PRO A 1 338 ? -7.436 -16.499 15.660 1.00 92.19 338 PRO A N 1
ATOM 2512 C CA . PRO A 1 338 ? -7.166 -15.576 16.751 1.00 92.19 338 PRO A CA 1
ATOM 2513 C C . PRO A 1 338 ? -5.907 -15.976 17.544 1.00 92.19 338 PRO A C 1
ATOM 2515 O O . PRO A 1 338 ? -5.697 -17.157 17.825 1.00 92.19 338 PRO A O 1
ATOM 2518 N N . PRO A 1 339 ? -5.090 -15.003 17.990 1.00 89.69 339 PRO A N 1
ATOM 2519 C CA . PRO A 1 339 ? -3.899 -15.263 18.796 1.00 89.69 339 PRO A CA 1
ATOM 2520 C C . PRO A 1 339 ? -4.277 -15.601 20.248 1.00 89.69 339 PRO A C 1
ATOM 2522 O O . PRO A 1 339 ? -4.381 -14.712 21.095 1.00 89.69 339 PRO A O 1
ATOM 2525 N N . LEU A 1 340 ? -4.498 -16.885 20.541 1.00 90.88 340 LEU A N 1
ATOM 2526 C CA . LEU A 1 340 ? -4.863 -17.368 21.875 1.00 90.88 340 LEU A CA 1
ATOM 2527 C C . LEU A 1 340 ? -3.678 -17.997 22.605 1.00 90.88 340 LEU A C 1
ATOM 2529 O O . LEU A 1 340 ? -3.034 -18.911 22.097 1.00 90.88 340 LEU A O 1
ATOM 2533 N N . TRP A 1 341 ? -3.448 -17.539 23.834 1.00 89.69 341 TRP A N 1
ATOM 2534 C CA . TRP A 1 341 ? -2.422 -18.087 24.713 1.00 89.69 341 TRP A CA 1
ATOM 2535 C C . TRP A 1 341 ? -2.829 -19.459 25.228 1.00 89.69 341 TRP A C 1
ATOM 2537 O O . TRP A 1 341 ? -3.933 -19.653 25.749 1.00 89.69 341 TRP A O 1
ATOM 2547 N N . ARG A 1 342 ? -1.905 -20.408 25.133 1.00 91.00 342 ARG A N 1
ATOM 2548 C CA . ARG A 1 342 ? -2.018 -21.704 25.789 1.00 91.00 342 ARG A CA 1
ATOM 2549 C C . ARG A 1 342 ? -1.516 -21.574 27.222 1.00 91.00 342 ARG A C 1
ATOM 2551 O O . ARG A 1 342 ? -0.552 -20.869 27.489 1.00 91.00 342 ARG A O 1
ATOM 2558 N N . SER A 1 343 ? -2.153 -22.257 28.168 1.00 91.75 343 SER A N 1
ATOM 2559 C CA . SER A 1 343 ? -1.610 -22.309 29.528 1.00 91.75 343 SER A CA 1
ATOM 2560 C C . SER A 1 343 ? -0.212 -22.938 29.509 1.00 91.75 343 SER A C 1
ATOM 2562 O O . SER A 1 343 ? -0.058 -24.039 28.983 1.00 91.75 343 SER A O 1
ATOM 2564 N N . ALA A 1 344 ? 0.772 -22.272 30.120 1.00 88.25 344 ALA A N 1
ATOM 2565 C CA . ALA A 1 344 ? 2.135 -22.788 30.298 1.00 88.25 344 ALA A CA 1
ATOM 2566 C C . ALA A 1 344 ? 2.171 -24.133 31.052 1.00 88.25 344 ALA A C 1
ATOM 2568 O O . ALA A 1 344 ? 3.053 -24.955 30.847 1.00 88.25 344 ALA A O 1
ATOM 2569 N N . ASN A 1 345 ? 1.155 -24.407 31.880 1.00 91.44 345 ASN A N 1
ATOM 2570 C CA . ASN A 1 345 ? 1.028 -25.671 32.610 1.00 91.44 345 ASN A CA 1
ATOM 2571 C C . ASN A 1 345 ? 0.604 -26.857 31.722 1.00 91.44 345 ASN A C 1
ATOM 2573 O O . ASN A 1 345 ? 0.554 -27.990 32.204 1.00 91.44 345 ASN A O 1
ATOM 2577 N N . LEU A 1 346 ? 0.239 -26.623 30.457 1.00 91.94 346 LEU A N 1
ATOM 2578 C CA . LEU A 1 346 ? -0.064 -27.693 29.510 1.00 91.94 346 LEU A CA 1
ATOM 2579 C C . LEU A 1 346 ? 1.215 -28.162 28.804 1.00 91.94 346 LEU A C 1
ATOM 2581 O O . LEU A 1 346 ? 2.077 -27.338 28.499 1.00 91.94 346 LEU A O 1
ATOM 2585 N N . PRO A 1 347 ? 1.326 -29.458 28.457 1.00 92.31 347 PRO A N 1
ATOM 2586 C CA . PRO A 1 347 ? 2.411 -29.938 27.607 1.00 92.31 347 PRO A CA 1
ATOM 2587 C C . PRO A 1 347 ? 2.497 -29.132 26.303 1.00 92.31 347 PRO A C 1
ATOM 2589 O O . PRO A 1 347 ? 1.502 -28.995 25.585 1.00 92.31 347 PRO A O 1
ATOM 2592 N N . GLY A 1 348 ? 3.678 -28.594 25.995 1.00 91.00 348 GLY A N 1
ATOM 2593 C CA . GLY A 1 348 ? 3.878 -27.757 24.810 1.00 91.00 348 GLY A CA 1
ATOM 2594 C C . GLY A 1 348 ? 3.315 -26.331 24.932 1.00 91.00 348 GLY A C 1
ATOM 2595 O O . GLY A 1 348 ? 3.060 -25.697 23.907 1.00 91.00 348 GLY A O 1
ATOM 2596 N N . GLY A 1 349 ? 2.983 -25.874 26.147 1.00 90.62 349 GLY A N 1
ATOM 2597 C CA . GLY A 1 349 ? 2.396 -24.559 26.422 1.00 90.62 349 GLY A CA 1
ATOM 2598 C C . GLY A 1 349 ? 3.312 -23.409 26.019 1.00 90.62 349 GLY A C 1
ATOM 2599 O O . GLY A 1 349 ? 2.925 -22.572 25.204 1.00 90.62 349 GLY A O 1
ATOM 2600 N N . ASP A 1 350 ? 4.536 -23.418 26.540 1.00 91.31 350 ASP A N 1
ATOM 2601 C CA . ASP A 1 350 ? 5.533 -22.375 26.289 1.00 91.31 350 ASP A CA 1
ATOM 2602 C C . ASP A 1 350 ? 5.966 -22.355 24.815 1.00 91.31 350 ASP A C 1
ATOM 2604 O O . ASP A 1 350 ? 6.075 -21.297 24.195 1.00 91.31 350 ASP A O 1
ATOM 2608 N N . GLU A 1 351 ? 6.136 -23.525 24.191 1.00 92.06 351 GLU A N 1
ATOM 2609 C CA . GLU A 1 351 ? 6.461 -23.629 22.766 1.00 92.06 351 GLU A CA 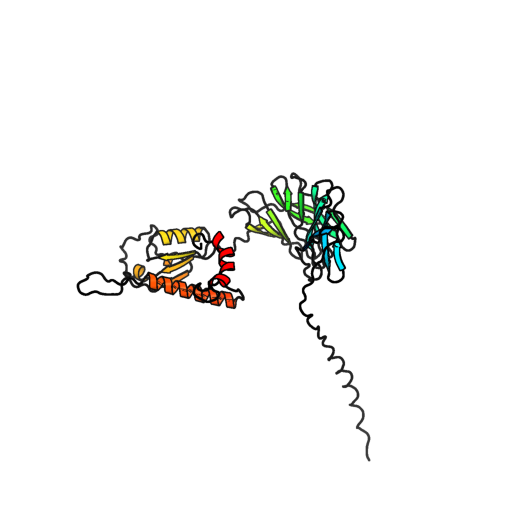1
ATOM 2610 C C . GLU A 1 351 ? 5.363 -23.038 21.879 1.00 92.06 351 GLU A C 1
ATOM 2612 O O . GLU A 1 351 ? 5.673 -22.339 20.914 1.00 92.06 351 GLU A O 1
ATOM 2617 N N . ALA A 1 352 ? 4.092 -23.285 22.211 1.00 86.56 352 ALA A N 1
ATOM 2618 C CA . ALA A 1 352 ? 2.961 -22.739 21.466 1.00 86.56 352 ALA A CA 1
ATOM 2619 C C . ALA A 1 352 ? 2.846 -21.210 21.605 1.00 86.56 352 ALA A C 1
ATOM 2621 O O . ALA A 1 352 ? 2.386 -20.546 20.676 1.00 86.56 352 ALA A O 1
ATOM 2622 N N . ASN A 1 353 ? 3.278 -20.651 22.739 1.00 92.06 353 ASN A N 1
ATOM 2623 C CA . ASN A 1 353 ? 3.182 -19.218 23.019 1.00 92.06 353 ASN A CA 1
ATOM 2624 C C . ASN A 1 353 ? 4.365 -18.402 22.497 1.00 92.06 353 ASN A C 1
ATOM 2626 O O . ASN A 1 353 ? 4.217 -17.198 22.304 1.00 92.06 353 ASN A O 1
ATOM 2630 N N . ARG A 1 354 ? 5.512 -19.026 22.216 1.00 90.38 354 ARG A N 1
ATOM 2631 C CA . ARG A 1 354 ? 6.752 -18.333 21.823 1.00 90.38 354 ARG A CA 1
ATOM 2632 C C . ARG A 1 354 ? 6.576 -17.351 20.665 1.00 90.38 354 ARG A C 1
ATOM 2634 O O . ARG A 1 354 ? 7.038 -16.218 20.721 1.00 90.38 354 ARG A O 1
ATOM 2641 N N . PHE A 1 355 ? 5.838 -17.756 19.633 1.00 87.44 355 PHE A N 1
ATOM 2642 C CA . PHE A 1 355 ? 5.513 -16.871 18.512 1.00 87.44 355 PHE A CA 1
ATOM 2643 C C . PHE A 1 355 ? 4.680 -15.649 18.949 1.00 87.44 355 PHE A C 1
ATOM 2645 O O . PHE A 1 355 ? 4.864 -14.548 18.429 1.00 87.44 355 PHE A O 1
ATOM 2652 N N . LEU A 1 356 ? 3.754 -15.826 19.900 1.00 90.50 356 LEU A N 1
ATOM 2653 C CA . LEU A 1 356 ? 2.946 -14.734 20.446 1.00 90.50 356 LEU A CA 1
ATOM 2654 C C . LEU A 1 356 ? 3.802 -13.791 21.296 1.00 90.50 356 LEU A C 1
ATOM 2656 O O . LEU A 1 356 ? 3.659 -12.577 21.169 1.00 90.50 356 LEU A O 1
ATOM 2660 N N . GLU A 1 357 ? 4.710 -14.328 22.109 1.00 88.81 357 GLU A N 1
ATOM 2661 C CA . GLU A 1 357 ? 5.676 -13.551 22.893 1.00 88.81 357 GLU A CA 1
ATOM 2662 C C . GLU A 1 357 ? 6.526 -12.655 21.990 1.00 88.81 357 GLU A C 1
ATOM 2664 O O . GLU A 1 357 ? 6.491 -11.431 22.127 1.00 88.81 357 GLU A O 1
ATOM 2669 N N . GLU A 1 358 ? 7.207 -13.236 20.999 1.00 89.12 358 GLU A N 1
ATOM 2670 C CA . GLU A 1 358 ? 8.052 -12.499 20.051 1.00 89.12 358 GLU A CA 1
ATOM 2671 C C . GLU A 1 358 ? 7.273 -11.396 19.321 1.00 89.12 358 GLU A C 1
ATOM 2673 O O . GLU A 1 358 ? 7.761 -10.278 19.130 1.00 89.12 358 GLU A O 1
ATOM 2678 N N . LYS A 1 359 ? 6.025 -11.689 18.941 1.00 87.06 359 LYS A N 1
ATOM 2679 C CA . LYS A 1 359 ? 5.167 -10.753 18.213 1.00 87.06 359 LYS A CA 1
ATOM 2680 C C . LYS A 1 359 ? 4.629 -9.618 19.087 1.00 87.06 359 LYS A C 1
ATOM 2682 O O . LYS A 1 359 ? 4.485 -8.494 18.591 1.00 87.06 359 LYS A O 1
ATOM 2687 N N . TYR A 1 360 ? 4.270 -9.895 20.342 1.00 88.00 360 TYR A N 1
ATOM 2688 C CA . TYR A 1 360 ? 3.487 -8.970 21.168 1.00 88.00 360 TYR A CA 1
ATOM 2689 C C . TYR A 1 360 ? 4.254 -8.324 22.325 1.00 88.00 360 TYR A C 1
ATOM 2691 O O . TYR A 1 360 ? 3.864 -7.219 22.703 1.00 88.00 360 TYR A O 1
ATOM 2699 N N . ILE A 1 361 ? 5.353 -8.896 22.833 1.00 87.38 361 ILE A N 1
ATOM 2700 C CA . ILE A 1 361 ? 6.178 -8.263 23.887 1.00 87.38 361 ILE A CA 1
ATOM 2701 C C . ILE A 1 361 ? 6.617 -6.839 23.498 1.00 87.38 361 ILE A C 1
ATOM 2703 O O . ILE A 1 361 ? 6.405 -5.922 24.293 1.00 87.38 361 ILE A O 1
ATOM 2707 N N . PRO A 1 362 ? 7.124 -6.570 22.272 1.00 86.12 362 PRO A N 1
ATOM 2708 C CA . PRO A 1 362 ? 7.523 -5.211 21.889 1.00 86.12 362 PRO A CA 1
ATOM 2709 C C . PRO A 1 362 ? 6.353 -4.216 21.821 1.00 86.12 362 PRO A C 1
ATOM 2711 O O . PRO A 1 362 ? 6.567 -3.007 21.757 1.00 86.12 362 PRO A O 1
ATOM 2714 N N . ARG A 1 363 ? 5.112 -4.718 21.785 1.00 81.62 363 ARG A N 1
ATOM 2715 C CA . ARG A 1 363 ? 3.883 -3.933 21.605 1.00 81.62 363 ARG A CA 1
ATOM 2716 C C . ARG A 1 363 ? 3.098 -3.763 22.906 1.00 81.62 363 ARG A C 1
ATOM 2718 O O . ARG A 1 363 ? 2.362 -2.790 23.041 1.00 81.62 363 ARG A O 1
ATOM 2725 N N . ILE A 1 364 ? 3.231 -4.698 23.848 1.00 80.50 364 ILE A N 1
ATOM 2726 C CA . ILE A 1 364 ? 2.476 -4.745 25.102 1.00 80.50 364 ILE A CA 1
ATOM 2727 C C . ILE A 1 364 ? 3.466 -4.716 26.265 1.00 80.50 364 ILE A C 1
ATOM 2729 O O . ILE A 1 364 ? 4.036 -5.729 26.653 1.00 80.50 364 ILE A O 1
ATOM 2733 N N . LYS A 1 365 ? 3.623 -3.529 26.860 1.00 75.25 365 LYS A N 1
ATOM 2734 C CA . LYS A 1 365 ? 4.629 -3.228 27.892 1.00 75.25 365 LYS A CA 1
ATOM 2735 C C . LYS A 1 365 ? 4.614 -4.164 29.114 1.00 75.25 365 LYS A C 1
ATOM 2737 O O . LYS A 1 365 ? 5.626 -4.271 29.789 1.00 75.25 365 LYS A O 1
ATOM 2742 N N . HIS A 1 366 ? 3.478 -4.790 29.419 1.00 75.50 366 HIS A N 1
ATOM 2743 C CA . HIS A 1 366 ? 3.279 -5.632 30.607 1.00 75.50 366 HIS A CA 1
ATOM 2744 C C . HIS A 1 366 ? 3.219 -7.135 30.303 1.00 75.50 366 HIS A C 1
ATOM 2746 O O . HIS A 1 366 ? 2.775 -7.906 31.148 1.00 75.50 366 HIS A O 1
ATOM 2752 N N . LEU A 1 367 ? 3.590 -7.541 29.089 1.00 72.31 367 LEU A N 1
ATOM 2753 C CA . LEU A 1 367 ? 3.509 -8.932 28.646 1.00 72.31 367 LEU A CA 1
ATOM 2754 C C . LEU A 1 367 ? 4.817 -9.720 28.870 1.00 72.31 367 LEU A C 1
ATOM 2756 O O . LEU A 1 367 ? 4.836 -10.916 28.607 1.00 72.31 367 LEU A O 1
ATOM 2760 N N . GLY A 1 368 ? 5.881 -9.072 29.358 1.00 60.34 368 GLY A N 1
ATOM 2761 C CA . GLY A 1 368 ? 7.184 -9.676 29.658 1.00 60.34 368 GLY A CA 1
ATOM 2762 C C . GLY A 1 368 ? 7.757 -9.222 30.990 1.00 60.34 368 GLY A C 1
ATOM 2763 O O . GLY A 1 368 ? 7.355 -8.130 31.461 1.00 60.34 368 GLY A O 1
#